Protein AF-A0A930SL10-F1 (afdb_monomer)

Foldseek 3Di:
DVLLVQLQPQDDDDPDDLLRSNVSSLVSSVVCVVVVPVVCVVCVVVVVVSVVVVPDDSVVCCVQRVDPDDDDDQQLVVQVVCVVVQKHWDDWPPVLLVVVLVDPPPPPLNVVLVVPPDPSVSSRVSCVVVVPPDTHTDIDHPDDDDDPVVVVVVVVVDDDADPDQLVPDDQWDDHVPDIDGHDCVPVVVVSVVRNVDDD

Mean predicted aligned error: 7.9 Å

Radius of gyration: 22.59 Å; Cα contacts (8 Å, |Δi|>4): 136; chains: 1; bounding box: 54×40×64 Å

Structure (mmCIF, N/CA/C/O backbone):
data_AF-A0A930SL10-F1
#
_entry.id   AF-A0A930SL10-F1
#
loop_
_atom_site.group_PDB
_atom_site.id
_atom_site.type_symbol
_atom_site.label_atom_id
_atom_site.label_alt_id
_atom_site.label_comp_id
_atom_site.label_asym_id
_atom_site.label_entity_id
_atom_site.label_seq_id
_atom_site.pdbx_PDB_ins_code
_atom_site.Cartn_x
_atom_site.Cartn_y
_atom_site.Cartn_z
_atom_site.occupancy
_atom_site.B_iso_or_equiv
_atom_site.auth_seq_id
_atom_site.auth_comp_id
_atom_site.auth_asym_id
_atom_site.auth_atom_id
_atom_site.pdbx_PDB_model_num
ATOM 1 N N . MET A 1 1 ? -6.808 -0.675 12.725 1.00 81.00 1 MET A N 1
ATOM 2 C CA . MET A 1 1 ? -5.922 0.482 12.986 1.00 81.00 1 MET A CA 1
ATOM 3 C C . MET A 1 1 ? -6.340 1.191 14.267 1.00 81.00 1 MET A C 1
ATOM 5 O O . MET A 1 1 ? -7.439 1.737 14.289 1.00 81.00 1 MET A O 1
ATOM 9 N N . PRO A 1 2 ? -5.503 1.189 15.321 1.00 89.31 2 PRO A N 1
ATOM 10 C CA . PRO A 1 2 ? -5.884 1.731 16.629 1.00 89.31 2 PRO A CA 1
ATOM 11 C C . PRO A 1 2 ? -6.198 3.234 16.618 1.00 89.31 2 PRO A C 1
ATOM 13 O O . PRO A 1 2 ? -7.158 3.644 17.262 1.00 89.31 2 PRO A O 1
ATOM 16 N N . LEU A 1 3 ? -5.478 4.044 15.825 1.00 90.75 3 LEU A N 1
ATOM 17 C CA . LEU A 1 3 ? -5.767 5.480 15.678 1.00 90.75 3 LEU A CA 1
ATOM 18 C C . LEU A 1 3 ? -7.181 5.728 15.135 1.00 90.75 3 LEU A C 1
ATOM 20 O O . LEU A 1 3 ? -7.906 6.562 15.667 1.00 90.75 3 LEU A O 1
ATOM 24 N N . ARG A 1 4 ? -7.602 4.963 14.120 1.00 88.88 4 ARG A N 1
ATOM 25 C CA . ARG A 1 4 ? -8.968 5.029 13.588 1.00 88.88 4 ARG A CA 1
ATOM 26 C C . ARG A 1 4 ? -9.990 4.730 14.679 1.00 88.88 4 ARG A C 1
ATOM 28 O O . ARG A 1 4 ? -10.913 5.510 14.870 1.00 88.88 4 ARG A O 1
ATOM 35 N N . THR A 1 5 ? -9.811 3.620 15.397 1.00 89.81 5 THR A N 1
ATOM 36 C CA . THR A 1 5 ? -10.706 3.236 16.496 1.00 89.81 5 THR A CA 1
ATOM 37 C C . THR A 1 5 ? -10.788 4.344 17.538 1.00 89.81 5 THR A C 1
ATOM 39 O O . THR A 1 5 ? -11.884 4.699 17.948 1.00 89.81 5 THR A O 1
ATOM 42 N N . LEU A 1 6 ? -9.658 4.945 17.912 1.00 90.88 6 LEU A N 1
ATOM 43 C CA . LEU A 1 6 ? -9.621 6.060 18.853 1.00 90.88 6 LEU A CA 1
ATOM 44 C C . LEU A 1 6 ? -10.455 7.258 18.380 1.00 90.88 6 LEU A C 1
ATOM 46 O O . LEU A 1 6 ? -11.249 7.789 19.151 1.00 90.88 6 LEU A O 1
ATOM 50 N N . MET A 1 7 ? -10.297 7.661 17.117 1.00 91.56 7 MET A N 1
ATOM 51 C CA . MET A 1 7 ? -11.077 8.754 16.528 1.00 91.56 7 MET A CA 1
ATOM 52 C C . MET A 1 7 ? -12.570 8.418 16.443 1.00 91.56 7 MET A C 1
ATOM 54 O O . MET A 1 7 ? -13.404 9.294 16.639 1.00 91.56 7 MET A O 1
ATOM 58 N N . TRP A 1 8 ? -12.910 7.150 16.205 1.00 87.75 8 TRP A N 1
ATOM 59 C CA . TRP A 1 8 ? -14.291 6.660 16.163 1.00 87.75 8 TRP A CA 1
ATOM 60 C C . TRP A 1 8 ? -14.965 6.600 17.539 1.00 87.75 8 TRP A C 1
ATOM 62 O O . TRP A 1 8 ? -16.173 6.781 17.634 1.00 87.75 8 TRP A O 1
ATOM 72 N N . GLN A 1 9 ? -14.193 6.336 18.597 1.00 86.31 9 GLN A N 1
ATOM 73 C CA . GLN A 1 9 ? -14.676 6.311 19.983 1.00 86.31 9 GLN A CA 1
ATOM 74 C C . GLN A 1 9 ? -14.792 7.710 20.599 1.00 86.31 9 GLN A C 1
ATOM 76 O O . GLN A 1 9 ? -15.307 7.851 21.709 1.00 86.31 9 GLN A O 1
ATOM 81 N N . ALA A 1 10 ? -14.307 8.748 19.911 1.00 84.31 10 ALA A N 1
ATOM 82 C CA . ALA A 1 10 ? -14.530 10.115 20.346 1.00 84.31 10 ALA A CA 1
ATOM 83 C C . ALA A 1 10 ? -16.037 10.380 20.466 1.00 84.31 10 ALA A C 1
ATOM 85 O O . ALA A 1 10 ? -16.834 9.901 19.658 1.00 84.31 10 ALA A O 1
ATOM 86 N N . LEU A 1 11 ? -16.419 11.143 21.492 1.00 71.56 11 LEU A N 1
ATOM 87 C CA . LEU A 1 11 ? -17.812 11.498 21.751 1.00 71.56 11 LEU A CA 1
ATOM 88 C C . LEU A 1 11 ? -18.414 12.153 20.500 1.00 71.56 11 LEU A C 1
ATOM 90 O O . LEU A 1 11 ? -18.090 13.296 20.185 1.00 71.56 11 LEU A O 1
ATOM 94 N N . SER A 1 12 ? -19.279 11.416 19.806 1.00 71.44 12 SER A N 1
ATOM 95 C CA . SER A 1 12 ? -20.132 11.926 18.736 1.00 71.44 12 SER A CA 1
ATOM 96 C C . SER A 1 12 ? -21.577 11.900 19.214 1.00 71.44 12 SER A C 1
ATOM 98 O O . SER A 1 12 ? -21.996 10.981 19.922 1.00 71.44 12 SER A O 1
ATOM 100 N N . GLN A 1 13 ? -22.329 12.937 18.874 1.00 74.06 13 GLN A N 1
ATOM 101 C CA . GLN A 1 13 ? -23.734 13.056 19.227 1.00 74.06 13 GLN A CA 1
ATOM 102 C C . GLN A 1 13 ? -24.613 12.416 18.153 1.00 74.06 13 GLN A C 1
ATOM 104 O O . GLN A 1 13 ? -24.283 12.369 16.960 1.00 74.06 13 GLN A O 1
ATOM 109 N N . ALA A 1 14 ? -25.778 11.929 18.576 1.00 72.31 14 ALA A N 1
ATOM 110 C CA . ALA A 1 14 ? -26.811 11.514 17.641 1.00 72.31 14 ALA A CA 1
ATOM 111 C C . ALA A 1 14 ? -27.212 12.718 16.768 1.00 72.31 14 ALA A C 1
ATOM 113 O O . ALA A 1 14 ? -27.625 13.751 17.286 1.00 72.31 14 ALA A O 1
ATOM 114 N N . GLY A 1 15 ? -27.073 12.582 15.446 1.00 77.94 15 GLY A N 1
ATOM 115 C CA . GLY A 1 15 ? -27.340 13.657 14.483 1.00 77.94 15 GLY A CA 1
ATOM 116 C C . GLY A 1 15 ? -26.106 14.414 13.980 1.00 77.94 15 GLY A C 1
ATOM 117 O O . GLY A 1 15 ? -26.250 15.195 13.042 1.00 77.94 15 GLY A O 1
ATOM 118 N N . ASP A 1 16 ? -24.906 14.158 14.517 1.00 83.94 16 ASP A N 1
ATOM 119 C CA . ASP A 1 16 ? -23.682 14.779 13.997 1.00 83.94 16 ASP A CA 1
ATOM 120 C C . ASP A 1 16 ? -23.446 14.408 12.531 1.00 83.94 16 ASP A C 1
ATOM 122 O O . ASP A 1 16 ? -23.443 13.223 12.163 1.00 83.94 16 ASP A O 1
ATOM 126 N N . SER A 1 17 ? -23.167 15.430 11.721 1.00 87.38 17 SER A N 1
ATOM 127 C CA . SER A 1 17 ? -22.696 15.271 10.345 1.00 87.38 17 SER A CA 1
ATOM 128 C C . SER A 1 17 ? -21.342 14.557 10.300 1.00 87.38 17 SER A C 1
ATOM 130 O O . SER A 1 17 ? -20.561 14.601 11.254 1.00 87.38 17 SER A O 1
ATOM 132 N N . SER A 1 18 ? -21.014 13.939 9.161 1.00 84.75 18 SER A N 1
ATOM 133 C CA . SER A 1 18 ? -19.718 13.272 8.961 1.00 84.75 18 SER A CA 1
ATOM 134 C C . SER A 1 18 ? -18.538 14.199 9.256 1.00 84.75 18 SER A C 1
ATOM 136 O O . SER A 1 18 ? -17.577 13.789 9.900 1.00 84.75 18 SER A O 1
ATOM 138 N N . LEU A 1 19 ? -18.645 15.472 8.863 1.00 88.50 19 LEU A N 1
ATOM 139 C CA . LEU A 1 19 ? -17.622 16.480 9.122 1.00 88.50 19 LEU A CA 1
ATOM 140 C C . LEU A 1 19 ? -17.426 16.736 10.622 1.00 88.50 19 LEU A C 1
ATOM 142 O O . LEU A 1 19 ? -16.296 16.752 11.098 1.00 88.50 19 LEU A O 1
ATOM 146 N N . GLN A 1 20 ? -18.514 16.889 11.382 1.00 89.50 20 GLN A N 1
ATOM 147 C CA . GLN A 1 20 ? -18.434 17.097 12.833 1.00 89.50 20 GLN A CA 1
ATOM 148 C C . GLN A 1 20 ? -17.798 15.900 13.543 1.00 89.50 20 GLN A C 1
ATOM 150 O O . GLN A 1 20 ? -16.996 16.087 14.460 1.00 89.50 20 GLN A O 1
ATOM 155 N N . ARG A 1 21 ? -18.103 14.677 13.095 1.00 87.94 21 ARG A N 1
ATOM 156 C CA . ARG A 1 21 ? -17.491 13.451 13.627 1.00 87.94 21 ARG A CA 1
ATOM 157 C C . ARG A 1 21 ? -15.991 13.399 13.352 1.00 87.94 21 ARG A C 1
ATOM 159 O O . ARG A 1 21 ? -15.235 13.057 14.259 1.00 87.94 21 ARG A O 1
ATOM 166 N N . ILE A 1 22 ? -15.564 13.783 12.145 1.00 89.88 22 ILE A N 1
ATOM 167 C CA . ILE A 1 22 ? -14.143 13.866 11.780 1.00 89.88 22 ILE A CA 1
ATOM 168 C C . ILE A 1 22 ? -13.411 14.846 12.687 1.00 89.88 22 ILE A C 1
ATOM 170 O O . ILE A 1 22 ? -12.449 14.465 13.353 1.00 89.88 22 ILE A O 1
ATOM 174 N N . GLU A 1 23 ? -13.891 16.086 12.754 1.00 90.50 23 GLU A N 1
ATOM 175 C CA . GLU A 1 23 ? -13.234 17.143 13.526 1.00 90.50 23 GLU A CA 1
ATOM 176 C C . GLU A 1 23 ? -13.201 16.791 15.024 1.00 90.50 23 GLU A C 1
ATOM 178 O O . GLU A 1 23 ? -12.175 16.964 15.683 1.00 90.50 23 GLU A O 1
ATOM 183 N N . SER A 1 24 ? -14.273 16.194 15.556 1.00 91.31 24 SER A N 1
ATOM 184 C CA . SER A 1 24 ? -14.328 15.727 16.950 1.00 91.31 24 SER A CA 1
ATOM 185 C C . SER A 1 24 ? -13.350 14.581 17.220 1.00 91.31 24 SER A C 1
ATOM 187 O O . SER A 1 24 ? -12.638 14.602 18.229 1.00 91.31 24 SER A O 1
ATOM 189 N N . GLY A 1 25 ? -13.269 13.607 16.309 1.00 92.81 25 GLY A N 1
ATOM 190 C CA . GLY A 1 25 ? -12.329 12.490 16.381 1.00 92.81 25 GLY A CA 1
ATOM 191 C C . GLY A 1 25 ? -10.874 12.948 16.335 1.00 92.81 25 GLY A C 1
ATOM 192 O O . GLY A 1 25 ? -10.076 12.570 17.197 1.00 92.81 25 GLY A O 1
ATOM 193 N N . MET A 1 26 ? -10.538 13.825 15.388 1.00 93.62 26 MET A N 1
ATOM 194 C CA . MET A 1 26 ? -9.198 14.400 15.256 1.00 93.62 26 MET A CA 1
ATOM 195 C C . MET A 1 26 ? -8.827 15.261 16.466 1.00 93.62 26 MET A C 1
ATOM 197 O O . MET A 1 26 ? -7.730 15.119 17.009 1.00 93.62 26 MET A O 1
ATOM 201 N N . ALA A 1 27 ? -9.732 16.123 16.940 1.00 93.50 27 ALA A N 1
ATOM 202 C CA . ALA A 1 27 ? -9.499 16.947 18.126 1.00 93.50 27 ALA A CA 1
ATOM 203 C C . ALA A 1 27 ? -9.305 16.093 19.388 1.00 93.50 27 ALA A C 1
ATOM 205 O O . ALA A 1 27 ? -8.477 16.409 20.246 1.00 93.50 27 ALA A O 1
ATOM 206 N N . PHE A 1 28 ? -10.044 14.991 19.517 1.00 94.38 28 PHE A N 1
ATOM 207 C CA . PHE A 1 28 ? -9.861 14.039 20.607 1.00 94.38 28 PHE A CA 1
ATOM 208 C C . PHE A 1 28 ? -8.495 13.343 20.541 1.00 94.38 28 PHE A C 1
ATOM 210 O O . PHE A 1 28 ? -7.771 13.341 21.539 1.00 94.38 28 PHE A O 1
ATOM 217 N N . ALA A 1 29 ? -8.099 12.844 19.367 1.00 95.00 29 ALA A N 1
ATOM 218 C CA . ALA A 1 29 ? -6.786 12.235 19.162 1.00 95.00 29 ALA A CA 1
ATOM 219 C C . ALA A 1 29 ? -5.641 13.222 19.457 1.00 95.00 29 ALA A C 1
ATOM 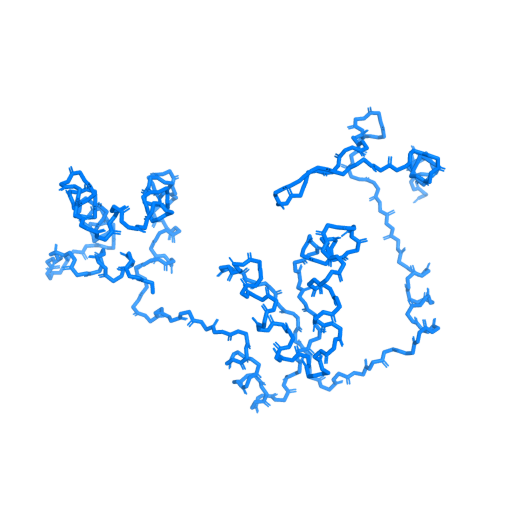221 O O . ALA A 1 29 ? -4.717 12.875 20.191 1.00 95.00 29 ALA A O 1
ATOM 222 N N . LYS A 1 30 ? -5.739 14.474 18.987 1.00 95.12 30 LYS A N 1
ATOM 223 C CA . LYS A 1 30 ? -4.751 15.534 19.265 1.00 95.12 30 LYS A CA 1
ATOM 224 C C . LYS A 1 30 ? -4.623 15.854 20.752 1.00 95.12 30 LYS A C 1
ATOM 226 O O . LYS A 1 30 ? -3.518 16.056 21.238 1.00 95.12 30 LYS A O 1
ATOM 231 N N . ARG A 1 31 ? -5.728 15.869 21.506 1.00 95.12 31 ARG A N 1
ATOM 232 C CA . ARG A 1 31 ? -5.668 16.066 22.966 1.00 95.12 31 ARG A CA 1
ATOM 233 C C . ARG A 1 31 ? -4.905 14.939 23.662 1.00 95.12 31 ARG A C 1
ATOM 235 O O . ARG A 1 31 ? -4.102 15.209 24.548 1.00 95.12 31 ARG A O 1
ATOM 242 N N . LEU A 1 32 ? -5.138 13.688 23.268 1.00 94.81 32 LEU A N 1
ATOM 243 C CA . LEU A 1 32 ? -4.431 12.533 23.834 1.00 94.81 32 LEU A CA 1
ATOM 244 C C . LEU A 1 32 ? -2.948 12.496 23.455 1.00 94.81 32 LEU A C 1
ATOM 246 O O . LEU A 1 32 ? -2.124 12.048 24.259 1.00 94.81 32 LEU A O 1
ATOM 250 N N . GLU A 1 33 ? -2.617 12.958 22.253 1.00 95.88 33 GLU A N 1
ATOM 251 C CA . GLU A 1 33 ? -1.241 13.143 21.801 1.00 95.88 33 GLU A CA 1
ATOM 252 C C . GLU A 1 33 ? -0.532 14.219 22.639 1.00 95.88 33 GLU A C 1
ATOM 254 O O . GLU A 1 33 ? 0.513 13.931 23.223 1.00 95.88 33 GLU A O 1
ATOM 259 N N . ALA A 1 34 ? -1.159 15.388 22.821 1.00 96.38 34 ALA A N 1
ATOM 260 C CA . ALA A 1 34 ? -0.617 16.500 23.605 1.00 96.38 34 ALA A CA 1
ATOM 261 C C . ALA A 1 34 ? -0.404 16.154 25.091 1.00 96.38 34 ALA A C 1
ATOM 263 O O . ALA A 1 34 ? 0.519 16.659 25.725 1.00 96.38 34 ALA A O 1
ATOM 264 N N . MET A 1 35 ? -1.224 15.258 25.649 1.00 96.69 35 MET A N 1
ATOM 265 C CA . MET A 1 35 ? -1.044 14.720 27.006 1.00 96.69 35 MET A CA 1
ATOM 266 C C . MET A 1 35 ? 0.061 13.657 27.105 1.00 96.69 35 MET A C 1
ATOM 268 O O . MET A 1 35 ? 0.235 13.060 28.165 1.00 96.69 35 MET A O 1
ATOM 272 N N . GLN A 1 36 ? 0.777 13.374 26.013 1.00 94.25 36 GLN A N 1
ATOM 273 C CA . GLN A 1 36 ? 1.794 12.326 25.934 1.00 94.25 36 GLN A CA 1
ATOM 274 C C . GLN A 1 36 ? 1.278 10.964 26.414 1.00 94.25 36 GLN A C 1
ATOM 276 O O . GLN A 1 36 ? 1.985 10.210 27.086 1.00 94.25 36 GLN A O 1
ATOM 281 N N . SER A 1 37 ? 0.028 10.630 26.072 1.00 95.38 37 SER A N 1
ATOM 282 C CA . SER A 1 37 ? -0.504 9.310 26.407 1.00 95.38 37 SER A CA 1
ATOM 283 C C . SER A 1 37 ? 0.378 8.212 25.802 1.00 95.38 37 SER A C 1
ATOM 285 O O . SER A 1 37 ? 0.907 8.340 24.692 1.00 95.38 37 SER A O 1
ATOM 287 N N . ARG A 1 38 ? 0.544 7.115 26.551 1.00 96.31 38 ARG A N 1
ATOM 288 C CA . ARG A 1 38 ? 1.515 6.051 26.254 1.00 96.31 38 ARG A CA 1
ATOM 289 C C . ARG A 1 38 ? 1.428 5.526 24.817 1.00 96.31 38 ARG A C 1
ATOM 291 O O . ARG A 1 38 ? 2.460 5.307 24.196 1.00 96.31 38 ARG A O 1
ATOM 298 N N . TYR A 1 39 ? 0.216 5.415 24.267 1.00 95.06 39 TYR A N 1
ATOM 299 C CA . TYR A 1 39 ? -0.012 5.013 22.878 1.00 95.06 39 TYR A CA 1
ATOM 300 C C . TYR A 1 39 ? 0.773 5.872 21.872 1.00 95.06 39 TYR A C 1
ATOM 302 O O . TYR A 1 39 ? 1.462 5.323 21.019 1.00 95.06 39 TYR A O 1
ATOM 310 N N . PHE A 1 40 ? 0.741 7.201 21.992 1.00 95.94 40 PHE A N 1
ATOM 311 C CA . PHE A 1 40 ? 1.468 8.092 21.081 1.00 95.94 40 PHE A CA 1
ATOM 312 C C . PHE A 1 40 ? 2.967 8.171 21.406 1.00 95.94 40 PHE A C 1
ATOM 314 O O . PHE A 1 40 ? 3.774 8.452 20.522 1.00 95.94 40 PHE A O 1
ATOM 321 N N . VAL A 1 41 ? 3.364 7.936 22.661 1.00 95.38 41 VAL A N 1
ATOM 322 C CA . VAL A 1 41 ? 4.785 7.869 23.049 1.00 95.38 41 VAL A CA 1
ATOM 323 C C . VAL A 1 41 ? 5.461 6.642 22.436 1.00 95.38 41 VAL A C 1
ATOM 325 O O . VAL A 1 41 ? 6.536 6.772 21.862 1.00 95.38 41 VAL A O 1
ATOM 328 N N . GLU A 1 42 ? 4.819 5.476 22.508 1.00 96.19 42 GLU A N 1
ATOM 329 C CA . GLU A 1 42 ? 5.370 4.211 22.002 1.00 96.19 42 GLU A CA 1
ATOM 330 C C . GLU A 1 42 ? 5.188 4.030 20.485 1.00 96.19 42 GLU A C 1
ATOM 332 O O . GLU A 1 42 ? 5.850 3.185 19.890 1.00 96.19 42 GLU A O 1
ATOM 337 N N . ASN A 1 43 ? 4.329 4.829 19.838 1.00 94.50 43 ASN A N 1
ATOM 338 C CA . ASN A 1 43 ? 4.046 4.738 18.402 1.00 94.50 43 ASN A CA 1
ATOM 339 C C . ASN A 1 43 ? 4.268 6.098 17.704 1.00 94.50 43 ASN A C 1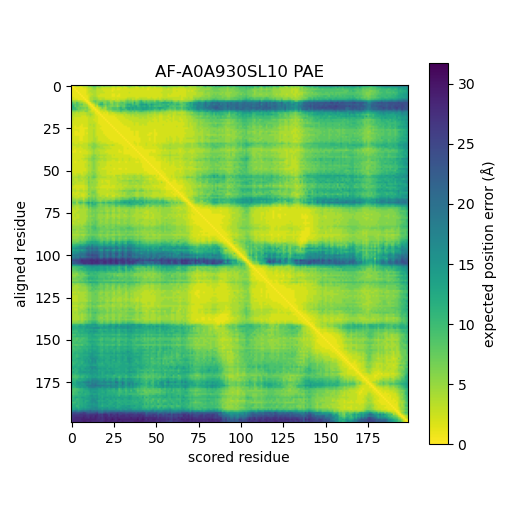
ATOM 341 O O . ASN A 1 43 ? 3.302 6.775 17.345 1.00 94.50 43 ASN A O 1
ATOM 345 N N . PRO A 1 44 ? 5.526 6.532 17.488 1.00 92.81 44 PRO A N 1
ATOM 346 C CA . PRO A 1 44 ? 5.825 7.846 16.910 1.00 92.81 44 PRO A CA 1
ATOM 347 C C . PRO A 1 44 ? 5.310 8.014 15.472 1.00 92.81 44 PRO A C 1
AT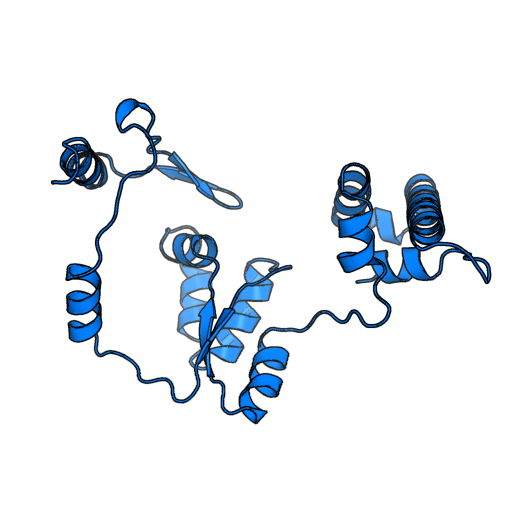OM 349 O O . PRO A 1 44 ? 4.944 9.118 15.077 1.00 92.81 44 PRO A O 1
ATOM 352 N N . THR A 1 45 ? 5.205 6.928 14.703 1.00 91.12 45 THR A N 1
ATOM 353 C CA . THR A 1 45 ? 4.603 6.934 13.358 1.00 91.12 45 THR A CA 1
ATOM 354 C C . THR A 1 45 ? 3.141 7.372 13.385 1.00 91.12 45 THR A C 1
ATOM 356 O O . THR A 1 45 ? 2.706 8.115 12.517 1.00 91.12 45 THR A O 1
ATOM 359 N N . VAL A 1 46 ? 2.396 7.007 14.431 1.00 92.94 46 VAL A N 1
ATOM 360 C CA . VAL A 1 46 ? 0.995 7.412 14.605 1.00 92.94 46 VAL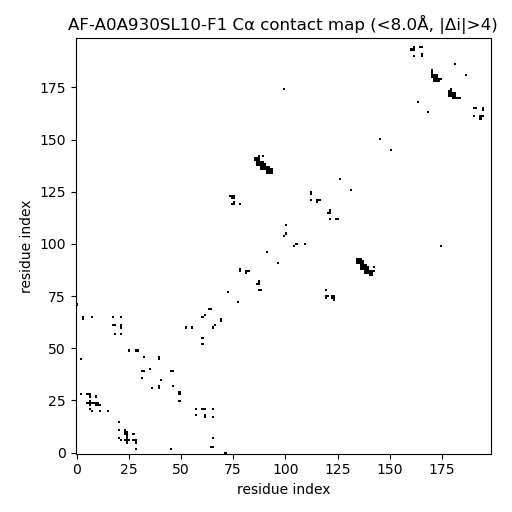 A CA 1
ATOM 361 C C . VAL A 1 46 ? 0.875 8.918 14.851 1.00 92.94 46 VAL A C 1
ATOM 363 O O . VAL A 1 46 ? -0.097 9.530 14.413 1.00 92.94 46 VAL A O 1
ATOM 366 N N . LYS A 1 47 ? 1.857 9.535 15.524 1.00 93.38 47 LYS A N 1
ATOM 367 C CA . LYS A 1 47 ? 1.908 10.999 15.676 1.00 93.38 47 LYS A CA 1
ATOM 368 C C . LYS A 1 47 ? 2.104 11.683 14.328 1.00 93.38 47 LYS A C 1
ATOM 370 O O . LYS A 1 47 ? 1.401 12.645 14.034 1.00 93.38 47 LYS A O 1
ATOM 375 N N . ALA A 1 48 ? 3.033 11.172 13.520 1.00 92.31 48 ALA A N 1
ATOM 376 C CA . ALA A 1 48 ? 3.285 11.687 12.179 1.00 92.31 48 ALA A CA 1
ATOM 377 C C . ALA A 1 48 ? 2.046 11.541 11.280 1.00 92.31 48 ALA A C 1
ATOM 379 O O . ALA A 1 48 ? 1.649 12.511 10.641 1.00 92.31 48 ALA A O 1
ATOM 380 N N . ASP A 1 49 ? 1.383 10.381 11.312 1.00 90.44 49 ASP A N 1
ATOM 381 C CA . ASP A 1 49 ? 0.125 10.149 10.595 1.00 90.44 49 ASP A CA 1
ATOM 382 C C . ASP A 1 49 ? -0.962 11.150 11.029 1.00 90.44 49 ASP A C 1
ATOM 384 O O . ASP A 1 49 ? -1.595 11.781 10.187 1.00 90.44 49 ASP A O 1
ATOM 388 N N . LEU A 1 50 ? -1.163 11.342 12.340 1.00 93.31 50 LEU A N 1
ATOM 389 C CA . LEU A 1 50 ? -2.155 12.288 12.866 1.00 93.31 50 LEU A CA 1
ATOM 390 C C . LEU A 1 50 ? -1.845 13.742 12.478 1.00 93.31 50 LEU A C 1
ATOM 392 O O . LEU A 1 50 ? -2.767 14.534 12.276 1.00 93.31 50 LEU A O 1
ATOM 396 N N . ALA A 1 51 ? -0.564 14.106 12.394 1.00 93.12 51 ALA A N 1
ATOM 397 C CA . ALA A 1 51 ? -0.145 15.420 11.923 1.00 93.12 51 ALA A CA 1
ATOM 398 C C . ALA A 1 51 ? -0.446 15.597 10.427 1.00 93.12 51 ALA A C 1
ATOM 400 O O . ALA A 1 51 ? -1.020 16.616 10.053 1.00 93.12 51 ALA A O 1
ATOM 401 N N . ALA A 1 52 ? -0.142 14.590 9.601 1.00 91.19 52 ALA A N 1
ATOM 402 C CA . ALA A 1 52 ? -0.403 14.612 8.161 1.00 91.19 52 ALA A CA 1
ATOM 403 C C . ALA A 1 52 ? -1.905 14.697 7.828 1.00 91.19 52 ALA A C 1
ATOM 405 O O . ALA A 1 52 ? -2.295 15.422 6.917 1.00 91.19 52 ALA A O 1
ATOM 406 N N . MET A 1 53 ? -2.765 14.052 8.627 1.00 91.75 53 MET A N 1
ATOM 407 C CA . MET A 1 53 ? -4.228 14.110 8.461 1.00 91.75 53 MET A CA 1
ATOM 408 C C . MET A 1 53 ? -4.810 15.530 8.498 1.00 91.75 53 MET A C 1
ATOM 410 O O . MET A 1 53 ? -5.945 15.735 8.082 1.00 91.75 53 MET A O 1
ATOM 414 N N . VAL A 1 54 ? -4.093 16.518 9.041 1.00 88.19 54 VAL A N 1
ATOM 415 C CA . VAL A 1 54 ? -4.574 17.909 9.098 1.00 88.19 54 VAL A CA 1
ATOM 416 C C . VAL A 1 54 ? -4.728 18.512 7.703 1.00 88.19 54 VAL A C 1
ATOM 418 O O . VAL A 1 54 ? -5.673 19.276 7.473 1.00 88.19 54 VAL A O 1
ATOM 421 N N . ASP A 1 55 ? -3.828 18.134 6.799 1.00 90.62 55 ASP A N 1
ATOM 422 C CA . ASP A 1 55 ? -3.754 18.650 5.434 1.00 90.62 55 ASP A CA 1
ATOM 423 C C . ASP A 1 55 ? -4.597 17.818 4.452 1.00 90.62 55 ASP A C 1
ATOM 425 O O . ASP A 1 55 ? -4.897 18.266 3.344 1.00 90.62 55 ASP A O 1
ATOM 429 N N . ASP A 1 56 ? -5.047 16.633 4.872 1.00 89.94 56 ASP A N 1
ATOM 430 C CA . ASP A 1 56 ? -5.914 15.776 4.074 1.00 89.94 56 ASP A CA 1
ATOM 431 C C . ASP A 1 56 ? -7.302 16.399 3.849 1.00 89.94 56 ASP A C 1
ATOM 433 O O . ASP A 1 56 ? -7.907 17.066 4.703 1.00 89.94 56 ASP A O 1
ATOM 437 N N . SER A 1 57 ? -7.875 16.118 2.674 1.00 91.38 57 SER A N 1
ATOM 438 C CA . SER A 1 57 ? -9.251 16.523 2.395 1.00 91.38 57 SER A CA 1
ATOM 439 C C . SER A 1 57 ? -10.227 15.797 3.328 1.00 91.38 57 SER A C 1
ATOM 441 O O . SER A 1 57 ? -10.127 14.593 3.568 1.00 91.38 57 SER A O 1
ATOM 443 N N . ARG A 1 58 ? -11.247 16.510 3.815 1.00 90.25 58 ARG A N 1
ATOM 444 C CA . ARG A 1 58 ? -12.276 15.920 4.695 1.00 90.25 58 ARG A CA 1
ATOM 445 C C . ARG A 1 58 ? -13.040 14.787 4.012 1.00 90.25 58 ARG A C 1
ATOM 447 O O . ARG A 1 58 ? -13.431 13.828 4.672 1.00 90.25 58 ARG A O 1
ATOM 454 N N . ASN A 1 59 ? -13.207 14.866 2.692 1.00 88.75 59 ASN A N 1
ATOM 455 C CA . ASN A 1 59 ? -13.792 13.784 1.905 1.00 88.75 59 ASN A CA 1
ATOM 456 C C . ASN A 1 59 ? -12.917 12.527 1.985 1.00 88.75 59 ASN A C 1
ATOM 458 O O . ASN A 1 59 ? -13.422 11.462 2.326 1.00 88.75 59 ASN A O 1
ATOM 462 N N . TYR A 1 60 ? -11.605 12.657 1.766 1.00 87.69 60 TYR A N 1
ATOM 463 C CA . TYR A 1 60 ? -10.665 11.542 1.897 1.00 87.69 60 TYR A CA 1
ATOM 464 C C . TYR A 1 60 ? -10.697 10.930 3.303 1.00 87.69 60 TYR A C 1
ATOM 466 O O . TYR A 1 60 ? -10.907 9.726 3.441 1.00 87.69 60 TYR A O 1
ATOM 474 N N . LEU A 1 61 ? -10.615 11.757 4.351 1.00 88.94 61 LEU A N 1
ATOM 475 C CA . LEU A 1 61 ? -10.683 11.275 5.734 1.00 88.94 61 LEU A CA 1
ATOM 476 C C . LEU A 1 61 ? -12.004 10.563 6.043 1.00 88.94 61 LEU A C 1
ATOM 478 O O . LEU A 1 61 ? -12.013 9.574 6.779 1.00 88.94 61 LEU A O 1
ATOM 482 N N . THR A 1 62 ? -13.114 11.028 5.461 1.00 86.50 62 THR A N 1
ATOM 483 C CA . THR A 1 62 ? -14.418 10.365 5.600 1.00 86.50 62 THR A CA 1
ATOM 484 C C . THR A 1 62 ? -14.356 8.944 5.051 1.00 86.50 62 THR A C 1
ATOM 486 O O . THR A 1 62 ? -14.751 8.001 5.738 1.00 86.50 62 THR A O 1
ATOM 489 N N . HIS A 1 63 ? -13.853 8.793 3.824 1.00 82.81 63 HIS A N 1
ATOM 490 C CA . HIS A 1 63 ? -13.805 7.507 3.132 1.00 82.81 63 HIS A CA 1
ATOM 491 C C . HIS A 1 63 ? -12.809 6.533 3.767 1.00 82.81 63 HIS A C 1
ATOM 493 O O . HIS A 1 63 ? -13.132 5.351 3.886 1.00 82.81 63 HIS A O 1
ATOM 499 N N . GLU A 1 64 ? -11.658 7.025 4.223 1.00 82.75 64 GLU A N 1
ATOM 500 C CA . GLU A 1 64 ? -10.578 6.177 4.734 1.00 82.75 64 GLU A CA 1
ATOM 501 C C . GLU A 1 64 ? -10.735 5.852 6.228 1.00 82.75 64 GLU A C 1
ATOM 503 O O . GLU A 1 64 ? -10.632 4.700 6.645 1.00 82.75 64 GLU A O 1
ATOM 508 N N . TYR A 1 65 ? -11.040 6.850 7.061 1.00 84.50 65 TYR A N 1
ATOM 509 C CA . TYR A 1 65 ? -11.021 6.689 8.519 1.00 84.50 65 TYR A CA 1
ATOM 510 C C . TYR A 1 65 ? -12.414 6.621 9.146 1.00 84.50 65 TYR A C 1
ATOM 512 O O . TYR A 1 65 ? -12.570 6.017 10.209 1.00 84.50 65 TYR A O 1
ATOM 520 N N . PHE A 1 66 ? -13.446 7.180 8.509 1.00 85.50 66 PHE A N 1
ATOM 521 C CA . PHE A 1 66 ? -14.778 7.288 9.118 1.00 85.50 66 PHE A CA 1
ATOM 522 C C . PHE A 1 66 ? -15.870 6.435 8.460 1.00 85.50 66 PHE A C 1
ATOM 524 O O . PHE A 1 66 ? -17.016 6.478 8.905 1.00 85.50 66 PHE A O 1
ATOM 531 N N . ASN A 1 67 ? -15.529 5.581 7.491 1.00 82.06 67 ASN A N 1
ATOM 532 C CA . ASN A 1 67 ? -16.452 4.564 6.980 1.00 82.06 67 ASN A CA 1
ATOM 533 C C . ASN A 1 67 ? -16.828 3.561 8.089 1.00 82.06 67 ASN A C 1
ATOM 535 O O . ASN A 1 67 ? -15.984 3.228 8.915 1.00 82.06 67 ASN A O 1
ATOM 539 N N . HIS A 1 68 ? -18.073 3.078 8.127 1.00 77.19 68 HIS A N 1
ATOM 540 C CA . HIS A 1 68 ? -18.566 2.142 9.146 1.00 77.19 68 HIS A CA 1
ATOM 541 C C . HIS A 1 68 ? -17.860 0.780 9.072 1.00 77.19 68 HIS A C 1
ATOM 543 O O . HIS A 1 68 ? -17.365 0.269 10.079 1.00 77.19 68 HIS A O 1
ATOM 549 N N . ASN A 1 69 ? -17.759 0.217 7.869 1.00 76.44 69 ASN A N 1
ATOM 550 C CA . ASN A 1 69 ? -17.171 -1.096 7.628 1.00 76.44 69 ASN A CA 1
ATOM 551 C C . ASN A 1 69 ? -15.781 -0.921 7.025 1.00 76.44 69 ASN A C 1
ATOM 553 O O . ASN A 1 69 ? -15.610 -0.965 5.811 1.00 76.44 69 ASN A O 1
ATOM 557 N N . TRP A 1 70 ? -14.790 -0.705 7.885 1.00 73.75 70 TRP A N 1
ATOM 558 C CA . TRP A 1 70 ? -13.391 -0.654 7.476 1.00 73.75 70 TRP A CA 1
ATOM 559 C C . TRP A 1 70 ? -12.607 -1.731 8.222 1.00 73.75 70 TRP A C 1
ATOM 561 O O . TRP A 1 70 ? -12.528 -1.712 9.455 1.00 73.75 70 TRP A O 1
ATOM 571 N N . GLN A 1 71 ? -12.038 -2.666 7.467 1.00 80.62 71 GLN A N 1
ATOM 572 C CA . GLN A 1 71 ? -11.162 -3.716 7.967 1.00 80.62 71 GLN A CA 1
ATOM 573 C C . GLN A 1 71 ? -9.952 -3.810 7.032 1.00 80.62 71 GLN A C 1
ATOM 575 O O . GLN A 1 71 ? -10.138 -4.007 5.833 1.00 80.62 71 GLN A O 1
ATOM 580 N N . PRO A 1 72 ? -8.722 -3.645 7.546 1.00 84.06 72 PRO A N 1
ATOM 581 C CA . PRO A 1 72 ? -7.535 -3.915 6.758 1.00 84.06 72 PRO A CA 1
ATOM 582 C C . PRO A 1 72 ? -7.413 -5.430 6.587 1.00 84.06 72 PRO A C 1
ATOM 584 O O . PRO A 1 72 ? -7.555 -6.169 7.562 1.00 84.06 72 PRO A O 1
ATOM 587 N N . PHE A 1 73 ? -7.147 -5.866 5.362 1.00 90.25 73 PHE A N 1
ATOM 588 C CA . PHE A 1 73 ? -6.906 -7.266 5.040 1.00 90.25 73 PHE A CA 1
ATOM 589 C C . PHE A 1 73 ? -5.425 -7.480 4.755 1.00 90.25 73 PHE A C 1
ATOM 591 O O . PHE A 1 73 ? -4.778 -6.656 4.099 1.00 90.25 73 PHE A O 1
ATOM 598 N N . TYR A 1 74 ? -4.894 -8.610 5.201 1.00 92.88 74 TYR A N 1
ATOM 599 C CA . TYR A 1 74 ? -3.664 -9.141 4.641 1.00 92.88 74 TYR A CA 1
ATOM 600 C C . TYR A 1 74 ? -3.911 -9.595 3.206 1.00 92.88 74 TYR A C 1
ATOM 602 O O . TYR A 1 74 ? -5.007 -10.022 2.841 1.00 92.88 74 TYR A O 1
ATOM 610 N N . GLN A 1 75 ? -2.866 -9.553 2.382 1.00 94.12 75 GLN A N 1
ATOM 611 C CA . GLN A 1 75 ? -2.983 -9.997 0.996 1.00 94.12 75 GLN A CA 1
ATOM 612 C C . GLN A 1 75 ? -3.470 -11.444 0.895 1.00 94.12 75 GLN A C 1
ATOM 614 O O . GLN A 1 75 ? -4.302 -11.733 0.041 1.00 94.12 75 GLN A O 1
ATOM 619 N N . SER A 1 76 ? -3.022 -12.327 1.787 1.00 95.44 76 SER A N 1
ATOM 620 C CA . SER A 1 76 ? -3.482 -13.713 1.813 1.00 95.44 76 SER A CA 1
ATOM 621 C C . SER A 1 76 ? -4.994 -13.837 1.986 1.00 95.44 76 SER A C 1
ATOM 623 O O . SER A 1 76 ? -5.606 -14.659 1.312 1.00 95.44 76 SER A O 1
ATOM 625 N N . GLU A 1 77 ? -5.602 -12.993 2.823 1.00 95.88 77 GLU A N 1
ATOM 626 C CA . GLU A 1 77 ? -7.051 -12.991 3.055 1.00 95.88 77 GLU A CA 1
ATOM 627 C C . GLU A 1 77 ? -7.806 -12.506 1.811 1.00 95.88 77 GLU A C 1
ATOM 629 O O . GLU A 1 77 ? -8.829 -13.076 1.440 1.00 95.88 77 GLU A O 1
ATOM 634 N N . VAL A 1 78 ? -7.278 -11.488 1.121 1.00 95.56 78 VAL A N 1
ATOM 635 C CA . VAL A 1 78 ? -7.857 -11.007 -0.145 1.00 95.56 78 VAL A CA 1
ATOM 636 C C . VAL A 1 78 ? -7.759 -12.082 -1.229 1.00 95.56 78 VAL A C 1
ATOM 638 O O . VAL A 1 78 ? -8.722 -12.309 -1.958 1.00 95.56 78 VAL A O 1
ATOM 641 N N . VAL A 1 79 ? -6.617 -12.769 -1.333 1.00 96.00 79 VAL A N 1
ATOM 642 C CA . VAL A 1 79 ? -6.430 -13.870 -2.290 1.00 96.00 79 VAL A CA 1
ATOM 643 C C . VAL A 1 79 ? -7.412 -15.004 -2.016 1.00 96.00 79 VAL A C 1
ATOM 645 O O . VAL A 1 79 ? -8.018 -15.507 -2.959 1.00 96.00 79 VAL A O 1
ATOM 648 N N . GLU A 1 80 ? -7.584 -15.390 -0.752 1.00 95.69 80 GLU A N 1
ATOM 649 C CA . GLU A 1 80 ? -8.519 -16.442 -0.349 1.00 95.69 80 GLU A CA 1
ATOM 650 C C . GLU A 1 80 ? -9.963 -16.084 -0.721 1.00 95.69 80 GLU A C 1
ATOM 652 O O . GLU A 1 80 ? -10.630 -16.863 -1.401 1.00 95.69 80 GLU A O 1
ATOM 657 N N . GLN A 1 81 ? -10.415 -14.873 -0.388 1.00 96.00 81 GLN A N 1
ATOM 658 C CA . GLN A 1 81 ? -11.768 -14.418 -0.724 1.00 96.00 81 GLN A CA 1
ATOM 659 C C . GLN A 1 81 ? -11.998 -14.332 -2.240 1.00 96.00 81 GLN A C 1
ATOM 661 O O . GLN A 1 81 ? -13.040 -14.746 -2.748 1.00 96.00 81 GLN A O 1
ATOM 666 N N . LEU A 1 82 ? -11.028 -13.821 -3.003 1.00 96.56 82 LEU A N 1
ATOM 667 C CA . LEU A 1 82 ? -11.159 -13.712 -4.460 1.00 96.56 82 LEU A CA 1
ATOM 668 C C . LEU A 1 82 ? -11.054 -15.073 -5.168 1.00 96.56 82 LEU A C 1
ATOM 670 O O . LEU A 1 82 ? -11.618 -15.245 -6.258 1.00 96.56 82 LEU A O 1
ATOM 674 N N . ALA A 1 83 ? -10.406 -16.064 -4.551 1.00 95.12 83 ALA A N 1
ATOM 675 C CA . ALA A 1 83 ? -10.355 -17.423 -5.078 1.00 95.12 83 ALA A CA 1
ATOM 676 C C . ALA A 1 83 ? -11.754 -18.057 -5.175 1.00 95.12 83 ALA A C 1
ATOM 678 O O . ALA A 1 83 ? -12.007 -18.803 -6.126 1.00 95.12 83 ALA A O 1
ATOM 679 N N . GLU A 1 84 ? -12.694 -17.694 -4.294 1.00 96.38 84 GLU A N 1
ATOM 680 C CA . GLU A 1 84 ? -14.099 -18.127 -4.377 1.00 96.38 84 GLU A CA 1
ATOM 681 C C . GLU A 1 84 ? -14.756 -17.705 -5.705 1.00 96.38 84 GLU A C 1
ATOM 683 O O . GLU A 1 84 ? -15.539 -18.448 -6.302 1.00 96.38 84 GLU A O 1
ATOM 688 N N . ALA A 1 85 ? -14.360 -16.548 -6.246 1.00 96.69 85 ALA A N 1
ATOM 689 C CA . ALA A 1 85 ? -14.801 -16.050 -7.550 1.00 96.69 85 ALA A CA 1
ATOM 690 C C . ALA A 1 85 ? -13.992 -16.615 -8.742 1.00 96.69 85 ALA A C 1
ATOM 692 O O . ALA A 1 85 ? -14.225 -16.229 -9.901 1.00 96.69 85 ALA A O 1
ATOM 693 N N . LYS A 1 86 ? -13.073 -17.559 -8.484 1.00 95.62 86 LYS A N 1
ATOM 694 C CA . LYS A 1 86 ? -12.084 -18.123 -9.423 1.00 95.62 86 LYS A CA 1
ATOM 695 C C . LYS A 1 86 ? -11.112 -17.076 -9.975 1.00 95.62 86 LYS A C 1
ATOM 697 O O . LYS A 1 86 ? -10.717 -17.154 -11.142 1.00 95.62 86 LYS A O 1
ATOM 702 N N . LEU A 1 87 ? -10.777 -16.077 -9.164 1.00 96.75 87 LEU A N 1
ATOM 703 C CA . LEU A 1 87 ? -9.747 -15.095 -9.473 1.00 96.75 87 LEU A CA 1
ATOM 704 C C . LEU A 1 87 ? -8.426 -15.537 -8.846 1.00 96.75 87 LEU A C 1
ATOM 706 O O . LEU A 1 87 ? -8.376 -15.947 -7.691 1.00 96.75 87 LEU A O 1
ATOM 710 N N . SER A 1 88 ? -7.352 -15.455 -9.621 1.00 94.12 88 SER A N 1
ATOM 711 C CA . SER A 1 88 ? -6.001 -15.780 -9.178 1.00 94.12 88 SER A CA 1
ATOM 712 C C . SER A 1 88 ? -5.144 -14.528 -9.196 1.00 94.12 88 SER A C 1
ATOM 714 O O . SER A 1 88 ? -5.198 -13.746 -10.148 1.00 94.12 88 SER A O 1
ATOM 716 N N . TYR A 1 89 ? -4.349 -14.356 -8.144 1.00 93.69 89 TYR A N 1
ATOM 717 C CA . TYR A 1 89 ? -3.353 -13.298 -8.078 1.00 93.69 89 TYR A CA 1
ATOM 718 C C . TYR A 1 89 ? -2.311 -13.468 -9.189 1.00 93.69 89 TYR A C 1
ATOM 720 O O . TYR A 1 89 ? -1.816 -14.575 -9.419 1.00 93.69 89 TYR A O 1
ATOM 728 N N . VAL A 1 90 ? -1.973 -12.368 -9.861 1.00 91.12 90 VAL A N 1
ATOM 729 C CA . VAL A 1 90 ? -0.953 -12.333 -10.917 1.00 91.12 90 VAL A CA 1
ATOM 730 C C . VAL A 1 90 ? 0.279 -11.578 -10.443 1.00 91.12 90 VAL A C 1
ATOM 732 O O . VAL A 1 90 ? 1.395 -12.098 -10.509 1.00 91.12 90 VAL A O 1
ATOM 735 N N . VAL A 1 91 ? 0.087 -10.330 -10.015 1.00 87.50 91 VAL A N 1
ATOM 736 C CA . VAL A 1 91 ? 1.178 -9.387 -9.760 1.00 87.50 91 VAL A CA 1
ATOM 737 C C . VAL A 1 91 ? 0.681 -8.167 -8.985 1.00 87.50 91 VAL A C 1
ATOM 739 O O . VAL A 1 91 ? -0.474 -7.770 -9.128 1.00 87.50 91 VAL A O 1
ATOM 742 N N . SER A 1 92 ? 1.564 -7.556 -8.195 1.00 87.62 92 SER A N 1
ATOM 743 C CA . SER A 1 92 ? 1.359 -6.220 -7.638 1.00 87.62 92 SER A CA 1
ATOM 744 C C . SER A 1 92 ? 1.397 -5.185 -8.765 1.00 87.62 92 SER A C 1
ATOM 746 O O . SER A 1 92 ? 2.291 -5.204 -9.609 1.00 87.62 92 SER A O 1
ATOM 748 N N . GLY A 1 93 ? 0.422 -4.286 -8.783 1.00 86.44 93 GLY A N 1
ATOM 749 C CA . GLY A 1 93 ? 0.375 -3.123 -9.665 1.00 86.44 93 GLY A CA 1
ATOM 750 C C . GLY A 1 93 ? 1.295 -1.983 -9.220 1.00 86.44 93 GLY A C 1
ATOM 751 O O . GLY A 1 93 ? 1.438 -1.007 -9.954 1.00 86.44 93 GLY A O 1
ATOM 752 N N . ASP A 1 94 ? 1.922 -2.085 -8.047 1.00 79.81 94 ASP A N 1
ATOM 753 C CA . ASP A 1 94 ? 2.921 -1.123 -7.588 1.00 79.81 94 ASP A CA 1
ATOM 754 C C . ASP A 1 94 ? 4.271 -1.416 -8.265 1.00 79.81 94 ASP A C 1
ATOM 756 O O . ASP A 1 94 ? 5.026 -2.301 -7.864 1.00 79.81 94 ASP A O 1
ATOM 760 N N . ILE A 1 95 ? 4.567 -0.681 -9.341 1.00 71.06 95 ILE A N 1
ATOM 761 C CA . ILE A 1 95 ? 5.781 -0.875 -10.154 1.00 71.06 95 ILE A CA 1
ATOM 762 C C . ILE A 1 95 ? 7.049 -0.616 -9.327 1.00 71.06 95 ILE A C 1
ATOM 764 O O . ILE A 1 95 ? 8.011 -1.382 -9.426 1.00 71.06 95 ILE A O 1
ATOM 768 N N . ASP A 1 96 ? 7.026 0.406 -8.469 1.00 67.00 96 ASP A N 1
ATOM 769 C CA . ASP A 1 96 ? 8.157 0.787 -7.613 1.00 67.00 96 ASP A CA 1
ATOM 770 C C . ASP A 1 96 ? 8.541 -0.329 -6.636 1.00 67.00 96 ASP A C 1
ATOM 772 O O . ASP A 1 96 ? 9.724 -0.564 -6.385 1.00 67.00 96 ASP A O 1
ATOM 776 N N . ASP A 1 97 ? 7.550 -1.083 -6.150 1.00 65.00 97 ASP A N 1
ATOM 777 C CA . ASP A 1 97 ? 7.763 -2.234 -5.272 1.00 65.00 97 ASP A CA 1
ATOM 778 C C . ASP A 1 97 ? 8.614 -3.304 -5.976 1.00 65.00 97 ASP A C 1
ATOM 780 O O . ASP A 1 97 ? 9.556 -3.864 -5.412 1.00 65.00 97 ASP A O 1
ATOM 784 N N . ARG A 1 98 ? 8.363 -3.543 -7.267 1.00 65.00 98 ARG A N 1
ATOM 785 C CA . ARG A 1 98 ? 9.177 -4.475 -8.059 1.00 65.00 98 ARG A CA 1
ATOM 786 C C . ARG A 1 98 ? 10.525 -3.905 -8.460 1.00 65.00 98 ARG A C 1
ATOM 788 O O . ARG A 1 98 ? 11.496 -4.662 -8.492 1.00 65.00 98 ARG A O 1
ATOM 795 N N . PHE A 1 99 ? 10.597 -2.606 -8.734 1.00 63.88 99 PHE A N 1
ATOM 796 C CA . PHE A 1 99 ? 11.859 -1.927 -9.008 1.00 63.88 99 PHE A CA 1
ATOM 797 C C . PHE A 1 99 ? 12.813 -2.084 -7.815 1.00 63.88 99 PHE A C 1
ATOM 799 O O . PHE A 1 99 ? 13.966 -2.457 -8.011 1.00 63.88 99 PHE A O 1
ATOM 806 N N . TYR A 1 100 ? 12.307 -1.971 -6.583 1.00 61.06 100 TYR A N 1
ATOM 807 C CA . TYR A 1 100 ? 13.085 -2.164 -5.356 1.00 61.06 100 TYR A CA 1
ATOM 808 C C . TYR A 1 100 ? 13.781 -3.535 -5.259 1.00 61.06 100 TYR A C 1
ATOM 810 O O . TYR A 1 100 ? 14.920 -3.615 -4.807 1.00 61.06 100 TYR A O 1
ATOM 818 N N . ASN A 1 101 ? 13.144 -4.617 -5.725 1.00 57.59 101 ASN A N 1
ATOM 819 C CA . ASN A 1 101 ? 13.726 -5.971 -5.672 1.00 57.59 101 ASN A CA 1
ATOM 820 C C . ASN A 1 101 ? 14.948 -6.155 -6.558 1.00 57.59 101 ASN A C 1
ATOM 822 O O . ASN A 1 101 ? 15.808 -6.984 -6.269 1.00 57.59 101 ASN A O 1
ATOM 826 N N . ASN A 1 102 ? 14.974 -5.438 -7.678 1.00 57.75 102 ASN A N 1
ATOM 827 C CA . ASN A 1 102 ? 16.000 -5.613 -8.693 1.00 57.75 102 ASN A CA 1
ATOM 828 C C . ASN A 1 102 ? 17.276 -4.840 -8.348 1.00 57.75 102 ASN A C 1
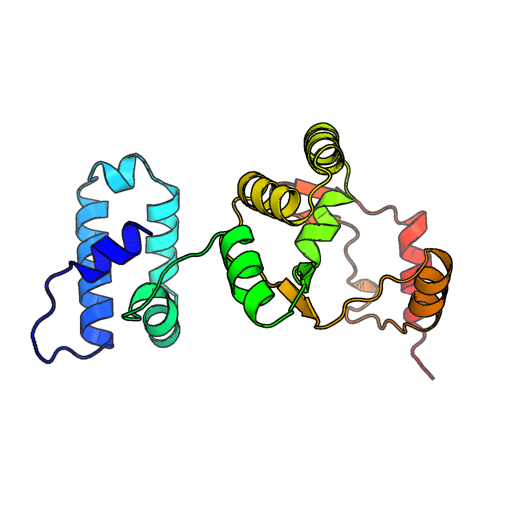ATOM 830 O O . ASN A 1 102 ? 18.325 -5.089 -8.943 1.00 57.75 102 ASN A O 1
ATOM 834 N N . PHE A 1 103 ? 17.211 -3.936 -7.368 1.00 55.22 103 PHE A N 1
ATOM 835 C CA . PHE A 1 103 ? 18.373 -3.221 -6.882 1.00 55.22 103 PHE A CA 1
ATOM 836 C C . PHE A 1 103 ? 18.942 -3.845 -5.606 1.00 55.22 103 PHE A C 1
ATOM 838 O O . PHE A 1 103 ? 18.229 -4.283 -4.710 1.00 55.22 103 PHE A O 1
ATOM 845 N N . LYS A 1 104 ? 20.278 -3.876 -5.553 1.00 51.06 104 LYS A N 1
ATOM 846 C CA . LYS A 1 104 ? 21.169 -4.629 -4.646 1.00 51.06 104 LYS A CA 1
ATOM 847 C C . LYS A 1 104 ? 20.995 -4.423 -3.129 1.00 51.06 104 LYS A C 1
ATOM 849 O O . LYS A 1 104 ? 21.845 -4.877 -2.370 1.00 51.06 104 LYS A O 1
ATOM 854 N N . LEU A 1 105 ? 19.954 -3.754 -2.656 1.00 53.41 105 LEU A N 1
ATOM 855 C CA . LEU A 1 105 ? 19.843 -3.346 -1.255 1.00 53.41 105 LEU A CA 1
ATOM 856 C C . LEU A 1 105 ? 19.410 -4.464 -0.307 1.00 53.41 105 LEU A C 1
ATOM 858 O O . LEU A 1 105 ? 19.456 -4.279 0.902 1.00 53.41 105 LEU A O 1
ATOM 862 N N . MET A 1 106 ? 19.022 -5.629 -0.830 1.00 59.12 106 MET A N 1
ATOM 863 C CA . MET A 1 106 ? 18.466 -6.708 -0.019 1.00 59.12 106 MET A CA 1
ATOM 864 C C . MET A 1 106 ? 18.810 -8.095 -0.599 1.00 59.12 106 MET A C 1
ATOM 866 O O . MET A 1 106 ? 17.900 -8.858 -0.906 1.00 59.12 106 MET A O 1
ATOM 870 N N . GLN A 1 107 ? 20.089 -8.456 -0.787 1.00 67.94 107 GLN A N 1
ATOM 871 C CA . GLN A 1 107 ? 20.410 -9.814 -1.283 1.00 67.94 107 GLN A CA 1
ATOM 872 C C . GLN A 1 107 ? 19.845 -10.912 -0.372 1.00 67.94 107 GLN A C 1
ATOM 874 O O . GLN A 1 107 ? 19.229 -11.855 -0.858 1.00 67.94 107 GLN A O 1
ATOM 879 N N . GLU A 1 108 ? 19.989 -10.750 0.941 1.00 76.12 108 GLU A N 1
ATOM 880 C CA . GLU A 1 108 ? 19.480 -11.711 1.919 1.00 76.12 108 GLU A CA 1
ATOM 881 C C . GLU A 1 108 ? 17.935 -11.723 1.981 1.00 76.12 108 GLU A C 1
ATOM 883 O O . GLU A 1 108 ? 17.356 -12.796 1.810 1.00 76.12 108 GLU A O 1
ATOM 888 N N . PRO A 1 109 ? 17.214 -10.588 2.097 1.00 77.62 109 PRO A N 1
ATOM 889 C CA . PRO A 1 109 ? 15.748 -10.619 2.044 1.00 77.62 109 PRO A CA 1
ATOM 890 C C . PRO A 1 109 ? 15.181 -11.092 0.701 1.00 77.62 109 PRO A C 1
ATOM 892 O O . PRO A 1 109 ? 14.161 -11.779 0.683 1.00 77.62 109 PRO A O 1
ATOM 895 N N . LEU A 1 110 ? 15.843 -10.799 -0.425 1.00 77.44 110 LEU A N 1
ATOM 896 C CA . LEU A 1 110 ? 15.440 -11.331 -1.728 1.00 77.44 110 LEU A CA 1
ATOM 897 C C . LEU A 1 110 ? 15.628 -12.849 -1.796 1.00 77.44 110 LEU A C 1
ATOM 899 O O . LEU A 1 110 ? 14.772 -13.542 -2.350 1.00 77.44 110 LEU A O 1
ATOM 903 N N . GLN A 1 111 ? 16.706 -13.373 -1.211 1.00 82.94 111 GLN A N 1
ATOM 904 C CA . GLN A 1 111 ? 16.924 -14.811 -1.103 1.00 82.94 111 GLN A CA 1
ATOM 905 C C . GLN A 1 111 ? 15.830 -15.467 -0.254 1.00 82.94 111 GLN A C 1
ATOM 907 O O . GLN A 1 111 ? 15.188 -16.399 -0.730 1.00 82.94 111 GLN A O 1
ATOM 912 N N . ILE A 1 112 ? 15.503 -14.897 0.912 1.00 85.88 112 ILE A N 1
ATOM 913 C CA . ILE A 1 112 ? 14.387 -15.361 1.754 1.00 85.88 112 ILE A CA 1
ATOM 914 C C . ILE A 1 112 ? 13.076 -15.402 0.959 1.00 85.88 112 ILE A C 1
ATOM 916 O O . ILE A 1 112 ? 12.347 -16.389 1.020 1.00 85.88 112 ILE A O 1
ATOM 920 N N . LEU A 1 113 ? 12.756 -14.350 0.198 1.00 86.50 113 LEU A N 1
ATOM 921 C CA . LEU A 1 113 ? 11.540 -14.328 -0.622 1.00 86.50 113 LEU A CA 1
ATOM 922 C C . LEU A 1 113 ? 11.582 -15.370 -1.748 1.00 86.50 113 LEU A C 1
ATOM 924 O O . LEU A 1 113 ? 10.557 -15.986 -2.043 1.00 86.50 113 LEU A O 1
ATOM 928 N N . THR A 1 114 ? 12.744 -15.584 -2.364 1.00 85.25 114 THR A N 1
ATOM 929 C CA . THR A 1 114 ? 12.941 -16.593 -3.417 1.00 85.25 114 THR A CA 1
ATOM 930 C C . THR A 1 114 ? 12.730 -18.008 -2.876 1.00 85.25 114 THR A C 1
ATOM 932 O O . THR A 1 114 ? 12.083 -18.822 -3.537 1.00 85.25 114 THR A O 1
ATOM 935 N N . ASP A 1 115 ? 13.179 -18.262 -1.647 1.00 90.00 115 ASP A N 1
ATOM 936 C CA . ASP A 1 115 ? 13.074 -19.554 -0.963 1.00 90.00 115 ASP A CA 1
ATOM 937 C C . ASP A 1 115 ? 11.645 -19.889 -0.506 1.00 90.00 115 ASP A C 1
ATOM 939 O O . ASP A 1 115 ? 11.357 -21.034 -0.158 1.00 90.00 115 ASP A O 1
ATOM 943 N N . VAL A 1 116 ? 10.718 -18.925 -0.520 1.00 92.25 116 VAL A N 1
ATOM 944 C CA . VAL A 1 116 ? 9.294 -19.159 -0.236 1.00 92.25 116 VAL A CA 1
ATOM 945 C C . VAL A 1 116 ? 8.587 -19.537 -1.541 1.00 92.25 116 VAL A C 1
ATOM 947 O O . VAL A 1 116 ? 8.328 -18.650 -2.353 1.00 92.25 116 VAL A O 1
ATOM 950 N N . PRO A 1 117 ? 8.238 -20.815 -1.790 1.00 89.88 117 PRO A N 1
ATOM 951 C CA . PRO A 1 117 ? 7.705 -21.249 -3.085 1.00 89.88 117 PRO A CA 1
ATOM 952 C C . PRO A 1 117 ? 6.263 -20.785 -3.329 1.00 89.88 117 PRO A C 1
ATOM 954 O O . PRO A 1 117 ? 5.889 -20.500 -4.467 1.00 89.88 117 PRO A O 1
ATOM 957 N N . ASP A 1 118 ? 5.455 -20.691 -2.269 1.00 92.62 118 ASP A N 1
ATOM 958 C CA . ASP A 1 118 ? 4.071 -20.235 -2.363 1.00 92.62 118 ASP A CA 1
ATOM 959 C C . ASP A 1 118 ? 4.004 -18.716 -2.575 1.00 92.62 118 ASP A C 1
ATOM 961 O O . ASP A 1 118 ? 4.534 -17.935 -1.784 1.00 92.62 118 ASP A O 1
ATOM 965 N N . THR A 1 119 ? 3.339 -18.295 -3.652 1.00 89.81 119 THR A N 1
ATOM 966 C CA . THR A 1 119 ? 3.303 -16.882 -4.059 1.00 89.81 119 THR A CA 1
ATOM 967 C C . THR A 1 119 ? 2.525 -16.029 -3.060 1.00 89.81 119 THR A C 1
ATOM 969 O O . THR A 1 119 ? 2.975 -14.942 -2.715 1.00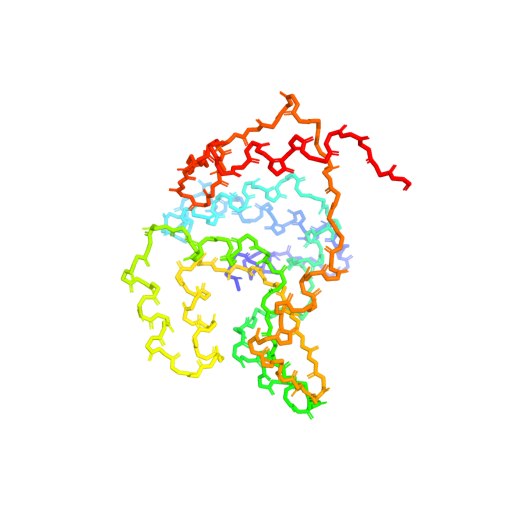 89.81 119 THR A O 1
ATOM 972 N N . THR A 1 120 ? 1.402 -16.525 -2.542 1.00 92.69 120 THR A N 1
ATOM 973 C CA . THR A 1 120 ? 0.576 -15.798 -1.566 1.00 92.69 120 THR A CA 1
ATOM 974 C C . THR A 1 120 ? 1.343 -15.554 -0.269 1.00 92.69 120 THR A C 1
ATOM 976 O O . THR A 1 120 ? 1.420 -14.429 0.231 1.00 92.69 120 THR A O 1
ATOM 979 N N . ARG A 1 121 ? 2.009 -16.586 0.251 1.00 92.88 121 ARG A N 1
ATOM 980 C CA . ARG A 1 121 ? 2.868 -16.472 1.430 1.00 92.88 121 ARG A CA 1
ATOM 981 C C . ARG A 1 121 ? 4.040 -15.527 1.184 1.00 92.88 121 ARG A C 1
ATOM 983 O O . ARG A 1 121 ? 4.341 -14.712 2.054 1.00 92.88 121 ARG A O 1
ATOM 990 N N . ARG A 1 122 ? 4.683 -15.608 0.016 1.00 91.44 122 ARG A N 1
ATOM 991 C CA . ARG A 1 122 ? 5.787 -14.715 -0.364 1.00 91.44 122 ARG A CA 1
ATOM 992 C C . ARG A 1 122 ? 5.346 -13.251 -0.360 1.00 91.44 122 ARG A C 1
ATOM 994 O O . ARG A 1 122 ? 6.023 -12.425 0.241 1.00 91.44 122 ARG A O 1
ATOM 1001 N N . GLU A 1 123 ? 4.200 -12.942 -0.958 1.00 90.31 123 GLU A N 1
ATOM 1002 C CA . GLU A 1 123 ? 3.632 -11.588 -1.008 1.00 90.31 123 GLU A CA 1
ATOM 1003 C C . GLU A 1 123 ? 3.178 -11.073 0.362 1.00 90.31 123 GLU A C 1
ATOM 1005 O O . GLU A 1 123 ? 3.290 -9.882 0.656 1.00 90.31 123 GLU A O 1
ATOM 1010 N N . THR A 1 124 ? 2.706 -11.964 1.233 1.00 91.88 124 THR A N 1
ATOM 1011 C CA . THR A 1 124 ? 2.369 -11.607 2.615 1.00 91.88 124 THR A CA 1
ATOM 1012 C C . THR A 1 124 ? 3.627 -11.276 3.424 1.00 91.88 124 THR A C 1
ATOM 1014 O O . THR A 1 124 ? 3.679 -10.230 4.067 1.00 91.88 124 THR A O 1
ATOM 1017 N N . ILE A 1 125 ? 4.674 -12.109 3.347 1.00 90.50 125 ILE A N 1
ATOM 1018 C CA . ILE A 1 125 ? 5.978 -11.851 3.992 1.00 90.50 125 ILE A CA 1
ATOM 1019 C C . ILE A 1 125 ? 6.585 -10.549 3.471 1.00 90.50 125 ILE A C 1
ATOM 1021 O O . ILE A 1 125 ? 7.049 -9.718 4.251 1.00 90.50 125 ILE A O 1
ATOM 1025 N N . ARG A 1 126 ? 6.531 -10.348 2.154 1.00 86.19 126 ARG A N 1
ATOM 1026 C CA . ARG A 1 126 ? 6.947 -9.111 1.499 1.00 86.19 126 ARG A CA 1
ATOM 1027 C C . ARG A 1 126 ? 6.237 -7.895 2.095 1.00 86.19 126 ARG A C 1
ATOM 1029 O O . ARG A 1 126 ? 6.902 -6.922 2.433 1.00 86.19 126 ARG A O 1
ATOM 1036 N N . GLY A 1 127 ? 4.918 -7.970 2.285 1.00 86.88 127 GLY A N 1
ATOM 1037 C CA . GLY A 1 127 ? 4.142 -6.897 2.909 1.00 86.88 127 GLY A CA 1
ATOM 1038 C C . GLY A 1 127 ? 4.685 -6.477 4.279 1.00 86.88 127 GLY A C 1
ATOM 1039 O O . GLY A 1 127 ? 4.735 -5.287 4.584 1.00 86.88 127 GLY A O 1
ATOM 1040 N N . PHE A 1 128 ? 5.174 -7.430 5.079 1.00 88.38 128 PHE A N 1
ATOM 1041 C CA . PHE A 1 128 ? 5.846 -7.128 6.347 1.00 88.38 128 PHE A CA 1
ATOM 1042 C C . PHE A 1 128 ? 7.236 -6.517 6.157 1.00 88.38 128 PHE A C 1
ATOM 1044 O O . PHE A 1 128 ? 7.570 -5.565 6.859 1.00 88.38 128 PHE A O 1
ATOM 1051 N N . MET A 1 129 ? 8.032 -7.020 5.208 1.00 83.62 129 MET A N 1
ATOM 1052 C CA . MET A 1 129 ? 9.372 -6.485 4.920 1.00 83.62 129 MET A CA 1
ATOM 1053 C C . MET A 1 129 ? 9.333 -5.010 4.508 1.00 83.62 129 MET A C 1
ATOM 1055 O O . MET A 1 129 ? 10.218 -4.246 4.882 1.00 83.62 129 MET A O 1
ATOM 1059 N N . PHE A 1 130 ? 8.297 -4.610 3.770 1.00 80.19 130 PHE A N 1
ATOM 1060 C CA . PHE A 1 130 ? 8.137 -3.251 3.251 1.00 80.19 130 PHE A CA 1
ATOM 1061 C C . PHE A 1 130 ? 7.178 -2.377 4.057 1.00 80.19 130 PHE A C 1
ATOM 1063 O O . PHE A 1 130 ? 6.953 -1.225 3.690 1.00 80.19 130 PHE A O 1
ATOM 1070 N N . ASN A 1 131 ? 6.614 -2.900 5.151 1.00 83.62 131 ASN A N 1
ATOM 1071 C CA . ASN A 1 131 ? 5.567 -2.230 5.923 1.00 83.62 131 ASN A CA 1
ATOM 1072 C C . ASN A 1 131 ? 4.429 -1.705 5.017 1.00 83.62 131 ASN A C 1
ATOM 1074 O O . ASN A 1 131 ? 3.997 -0.553 5.112 1.00 83.62 131 ASN A O 1
ATOM 1078 N N . THR A 1 132 ? 3.982 -2.547 4.083 1.00 84.94 132 THR A N 1
ATOM 1079 C CA . THR A 1 132 ? 2.995 -2.195 3.060 1.00 84.94 132 THR A CA 1
ATOM 1080 C C . THR A 1 132 ? 1.647 -1.880 3.707 1.00 84.94 132 THR A C 1
ATOM 1082 O O . THR A 1 132 ? 0.981 -2.763 4.244 1.00 84.94 132 THR A O 1
ATOM 1085 N N . ARG A 1 133 ? 1.228 -0.610 3.641 1.00 85.00 133 ARG A N 1
ATOM 1086 C CA . ARG A 1 133 ? -0.074 -0.137 4.159 1.00 85.00 133 ARG A CA 1
ATOM 1087 C C . ARG A 1 133 ? -1.174 -0.171 3.106 1.00 85.00 133 ARG A C 1
ATOM 1089 O O . ARG A 1 133 ? -2.322 -0.458 3.424 1.00 85.00 133 ARG A O 1
ATOM 1096 N N . PHE A 1 134 ? -0.797 0.119 1.867 1.00 85.44 134 PHE A N 1
ATOM 1097 C CA . PHE A 1 134 ? -1.657 0.103 0.697 1.00 85.44 134 PHE A CA 1
ATOM 1098 C C . PHE A 1 134 ? -0.969 -0.720 -0.376 1.00 85.44 134 PHE A C 1
ATOM 1100 O O . PHE A 1 134 ? 0.252 -0.657 -0.511 1.00 85.44 134 PHE A O 1
ATOM 1107 N N . ARG A 1 135 ? -1.756 -1.494 -1.114 1.00 87.12 135 ARG A N 1
ATOM 1108 C CA . ARG A 1 135 ? -1.271 -2.285 -2.237 1.00 87.12 135 ARG A CA 1
ATOM 1109 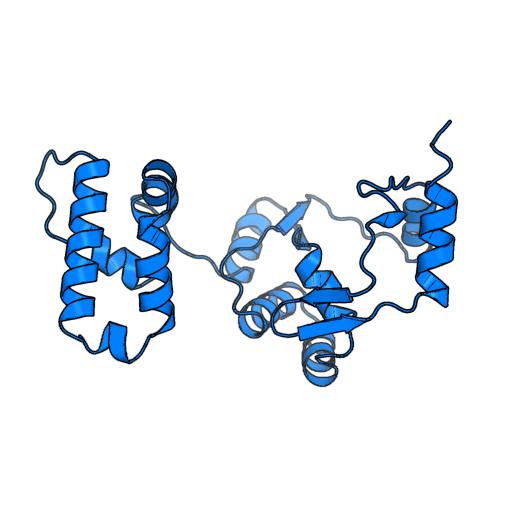C C . ARG A 1 135 ? -2.298 -2.286 -3.347 1.00 87.12 135 ARG A C 1
ATOM 1111 O O . ARG A 1 135 ? -3.502 -2.314 -3.084 1.00 87.12 135 ARG A O 1
ATOM 1118 N N . ARG A 1 136 ? -1.815 -2.275 -4.581 1.00 91.69 136 ARG A N 1
ATOM 1119 C CA . ARG A 1 136 ? -2.627 -2.528 -5.772 1.00 91.69 136 ARG A CA 1
ATOM 1120 C C . ARG A 1 136 ? -2.233 -3.886 -6.308 1.00 91.69 136 ARG A C 1
ATOM 1122 O O . ARG A 1 136 ? -1.055 -4.133 -6.507 1.00 91.69 136 ARG A O 1
ATOM 1129 N N . ASP A 1 137 ? -3.199 -4.750 -6.576 1.00 93.06 137 ASP A N 1
ATOM 1130 C CA . ASP A 1 137 ? -2.939 -6.094 -7.083 1.00 93.06 137 ASP A CA 1
ATOM 1131 C C . ASP A 1 137 ? -3.797 -6.375 -8.315 1.00 93.06 137 ASP A C 1
ATOM 1133 O O . ASP A 1 137 ? -4.966 -5.990 -8.387 1.00 93.06 137 ASP A O 1
ATOM 1137 N N . LEU A 1 138 ? -3.209 -7.079 -9.278 1.00 92.75 138 LEU A N 1
ATOM 1138 C CA . LEU A 1 138 ? -3.894 -7.565 -10.464 1.00 92.75 138 LEU A CA 1
ATOM 1139 C C . LEU A 1 138 ? -4.300 -9.024 -10.264 1.00 92.75 138 LEU A C 1
ATOM 1141 O O . LEU A 1 138 ? -3.469 -9.895 -9.989 1.00 92.75 138 LEU A O 1
ATOM 1145 N N . PHE A 1 139 ? -5.592 -9.276 -10.455 1.00 95.31 139 PHE A N 1
ATOM 1146 C CA . PHE A 1 139 ? -6.203 -10.596 -10.407 1.00 95.31 139 PHE A CA 1
ATOM 1147 C C . PHE A 1 139 ? -6.855 -10.912 -11.747 1.00 95.31 139 PHE A C 1
ATOM 1149 O O . PHE A 1 139 ? -7.480 -10.048 -12.361 1.00 95.31 139 PHE A O 1
ATOM 1156 N N . VAL A 1 140 ? -6.751 -12.164 -12.187 1.00 95.31 140 VAL A N 1
ATOM 1157 C CA . VAL A 1 140 ? -7.387 -12.622 -13.429 1.00 95.31 140 VAL A CA 1
ATOM 1158 C C . VAL A 1 140 ? -8.100 -13.947 -13.211 1.00 95.31 140 VAL A C 1
ATOM 1160 O O . VAL A 1 140 ? -7.704 -14.760 -12.376 1.00 95.31 140 VAL A O 1
ATOM 1163 N N . LYS A 1 141 ? -9.158 -14.183 -13.984 1.00 96.44 141 LYS A N 1
ATOM 1164 C CA . LYS A 1 141 ? -9.836 -15.479 -14.034 1.00 96.44 141 LYS A CA 1
ATOM 1165 C C . LYS A 1 141 ? -9.164 -16.344 -15.096 1.00 96.44 141 LYS A C 1
ATOM 1167 O O . LYS A 1 141 ? -9.055 -15.919 -16.239 1.00 96.44 141 LYS A O 1
ATOM 1172 N N . GLY A 1 142 ? -8.749 -17.554 -14.720 1.00 88.44 142 GLY A N 1
ATOM 1173 C CA . GLY A 1 142 ? -8.099 -18.490 -15.645 1.00 88.44 142 GLY A CA 1
ATOM 1174 C C . GLY A 1 142 ? -6.719 -18.012 -16.102 1.00 88.44 142 GLY A C 1
ATOM 1175 O O . GLY A 1 142 ? -6.466 -17.923 -17.297 1.00 88.44 142 GLY A O 1
ATOM 1176 N N . ALA A 1 143 ? -5.843 -17.672 -15.153 1.00 85.19 143 ALA A N 1
ATOM 1177 C CA . ALA A 1 143 ? -4.493 -17.208 -15.456 1.00 85.19 143 ALA A CA 1
ATOM 1178 C C . ALA A 1 143 ? -3.719 -18.231 -16.306 1.00 85.19 143 ALA A C 1
ATOM 1180 O O . ALA A 1 143 ? -3.546 -19.381 -15.899 1.00 85.19 143 ALA A O 1
ATOM 1181 N N . VAL A 1 144 ? -3.201 -17.788 -17.452 1.00 87.31 144 VAL A N 1
ATOM 1182 C CA . VAL A 1 144 ? -2.254 -18.545 -18.278 1.00 87.31 144 VAL A CA 1
ATOM 1183 C C . VAL A 1 144 ? -0.914 -17.831 -18.200 1.00 87.31 144 VAL A C 1
ATOM 1185 O O . VAL A 1 144 ? -0.824 -16.634 -18.465 1.00 87.31 144 VAL A O 1
ATOM 1188 N N . LYS A 1 145 ? 0.126 -18.550 -17.774 1.00 84.88 145 LYS A N 1
ATOM 1189 C CA . LYS A 1 145 ? 1.475 -17.988 -17.689 1.00 84.88 145 LYS A CA 1
ATOM 1190 C C . LYS A 1 145 ? 2.136 -18.066 -19.056 1.00 84.88 145 LYS A C 1
ATOM 1192 O O . LYS A 1 145 ? 2.196 -19.146 -19.632 1.00 84.88 145 LYS A O 1
ATOM 1197 N N . PHE A 1 146 ? 2.684 -16.944 -19.507 1.00 89.00 146 PHE A N 1
ATOM 1198 C CA . PHE A 1 146 ? 3.586 -16.934 -20.648 1.00 89.00 146 PHE A CA 1
ATOM 1199 C C . PHE A 1 146 ? 4.870 -17.703 -20.337 1.00 89.00 146 PHE A C 1
ATOM 1201 O O . PHE A 1 146 ? 5.444 -17.564 -19.247 1.00 89.00 146 PHE A O 1
ATOM 1208 N N . LEU A 1 147 ? 5.348 -18.450 -21.325 1.00 93.00 147 LEU A N 1
ATOM 1209 C CA . LEU A 1 147 ? 6.713 -18.953 -21.384 1.00 93.00 147 LEU A CA 1
ATOM 1210 C C . LEU A 1 147 ? 7.696 -17.780 -21.448 1.00 93.00 147 LEU A C 1
ATOM 1212 O O . LEU A 1 147 ? 7.364 -16.689 -21.906 1.00 93.00 147 LEU A O 1
ATOM 1216 N N . ALA A 1 148 ? 8.940 -18.008 -21.026 1.00 89.75 148 ALA A N 1
ATOM 1217 C CA . ALA A 1 148 ? 9.959 -16.957 -21.013 1.00 89.75 148 ALA A CA 1
ATOM 1218 C C . ALA A 1 148 ? 10.158 -16.304 -22.395 1.00 89.75 148 ALA A C 1
ATOM 1220 O O . ALA A 1 148 ? 10.308 -15.090 -22.484 1.00 89.75 148 ALA A O 1
ATOM 1221 N N . LEU A 1 149 ? 10.104 -17.094 -23.473 1.00 94.25 149 LEU A N 1
ATOM 1222 C CA . LEU A 1 149 ? 10.227 -16.576 -24.836 1.00 94.25 149 LEU A CA 1
ATOM 1223 C C . LEU A 1 149 ? 9.033 -15.694 -25.231 1.00 94.25 149 LEU A C 1
ATOM 1225 O O . LEU A 1 149 ? 9.236 -14.611 -25.770 1.00 94.25 149 LEU A O 1
ATOM 1229 N N . GLU A 1 150 ? 7.811 -16.116 -24.899 1.00 94.06 150 GLU A N 1
ATOM 1230 C CA . GLU A 1 150 ? 6.590 -15.342 -25.162 1.00 94.06 150 GLU A CA 1
ATOM 1231 C C . GLU A 1 150 ? 6.616 -14.004 -24.409 1.00 94.06 150 GLU A C 1
ATOM 1233 O O . GLU A 1 150 ? 6.208 -12.984 -24.949 1.00 94.06 150 GLU A O 1
ATOM 1238 N N . GLN A 1 151 ? 7.153 -13.969 -23.183 1.00 91.25 151 GLN A N 1
ATOM 1239 C CA . GLN A 1 151 ? 7.317 -12.716 -22.434 1.00 91.25 151 GLN A CA 1
ATOM 1240 C C . GLN A 1 151 ? 8.241 -11.734 -23.163 1.00 91.25 151 GLN A C 1
ATOM 1242 O O . GLN A 1 151 ? 7.917 -10.552 -23.266 1.00 91.25 151 GLN A O 1
ATOM 1247 N N . VAL A 1 152 ? 9.376 -12.215 -23.684 1.00 93.38 152 VAL A N 1
ATOM 1248 C CA . VAL A 1 152 ? 10.321 -11.390 -24.455 1.00 93.38 152 VAL A CA 1
ATOM 1249 C C . VAL A 1 152 ? 9.674 -10.883 -25.743 1.00 93.38 152 VAL A C 1
ATOM 1251 O O . VAL A 1 152 ? 9.810 -9.706 -26.073 1.00 93.38 152 VAL A O 1
ATOM 1254 N N . GLU A 1 153 ? 8.928 -11.740 -26.439 1.00 94.69 153 GLU A N 1
ATOM 1255 C CA . GLU A 1 153 ? 8.191 -11.364 -27.645 1.00 94.69 153 GLU A CA 1
ATOM 1256 C C . GLU A 1 153 ? 7.153 -10.272 -27.345 1.00 94.69 153 GLU A C 1
ATOM 1258 O O . GLU A 1 153 ? 7.179 -9.217 -27.978 1.00 94.69 153 GLU A O 1
ATOM 1263 N N . GLN A 1 154 ? 6.313 -10.441 -26.319 1.00 92.00 154 GLN A N 1
ATOM 1264 C CA . GLN A 1 154 ? 5.328 -9.423 -25.922 1.00 92.00 154 GLN A CA 1
ATOM 1265 C C . GLN A 1 154 ? 5.982 -8.092 -25.520 1.00 92.00 154 GLN A C 1
ATOM 1267 O O . GLN A 1 154 ? 5.497 -7.020 -25.889 1.00 92.00 154 GLN A O 1
ATOM 1272 N N . LEU A 1 155 ? 7.117 -8.136 -24.814 1.00 90.00 155 LEU A N 1
ATOM 1273 C CA . LEU A 1 155 ? 7.881 -6.930 -24.486 1.00 90.00 155 LEU A CA 1
ATOM 1274 C C . LEU A 1 155 ? 8.426 -6.235 -25.740 1.00 90.00 155 LEU A C 1
ATOM 1276 O O . LEU A 1 155 ? 8.426 -5.008 -25.792 1.00 90.00 155 LEU A O 1
ATOM 1280 N N . SER A 1 156 ? 8.829 -6.989 -26.766 1.00 90.94 156 SER A N 1
ATOM 1281 C CA . SER A 1 156 ? 9.301 -6.421 -28.038 1.00 90.94 156 SER A CA 1
ATOM 1282 C C . SER A 1 156 ? 8.201 -5.700 -28.827 1.00 90.94 156 SER A C 1
ATOM 1284 O O . SER A 1 156 ? 8.488 -4.762 -29.569 1.00 90.94 156 SER A O 1
ATOM 1286 N N . HIS A 1 157 ? 6.938 -6.080 -28.612 1.00 92.12 157 HIS A N 1
ATOM 1287 C CA . HIS A 1 157 ? 5.762 -5.397 -29.157 1.00 92.12 157 HIS A CA 1
ATOM 1288 C C . HIS A 1 157 ? 5.270 -4.238 -28.281 1.00 92.12 157 HIS A C 1
ATOM 1290 O O . HIS A 1 157 ? 4.319 -3.546 -28.649 1.00 92.12 157 HIS A O 1
ATOM 1296 N N . THR A 1 158 ? 5.896 -4.008 -27.123 1.00 89.88 158 THR A N 1
ATOM 1297 C CA . THR A 1 158 ? 5.524 -2.914 -26.231 1.00 89.88 158 THR A CA 1
ATOM 1298 C C . THR A 1 158 ? 6.284 -1.650 -26.603 1.00 89.88 158 THR A C 1
ATOM 1300 O O . THR A 1 158 ? 7.510 -1.562 -26.535 1.00 89.88 158 THR A O 1
ATOM 1303 N N . TYR A 1 159 ? 5.520 -0.633 -26.970 1.00 85.06 159 TYR A N 1
ATOM 1304 C CA . TYR A 1 159 ? 6.017 0.696 -27.261 1.00 85.06 159 TYR A CA 1
ATOM 1305 C C . TYR A 1 159 ? 6.096 1.520 -25.978 1.00 85.06 159 TYR A C 1
ATOM 1307 O O . TYR A 1 159 ? 5.172 1.530 -25.169 1.00 85.06 159 TYR A O 1
ATOM 1315 N N . PHE A 1 160 ? 7.194 2.242 -25.796 1.00 83.56 160 PHE A N 1
ATOM 1316 C CA . PHE A 1 160 ? 7.398 3.081 -24.620 1.00 83.56 160 PHE A CA 1
ATOM 1317 C C . PHE A 1 160 ? 7.769 4.488 -25.086 1.00 83.56 160 PHE A C 1
ATOM 1319 O O . PHE A 1 160 ? 8.634 4.648 -25.947 1.00 83.56 160 PHE A O 1
ATOM 1326 N N . ALA A 1 161 ? 7.148 5.503 -24.497 1.00 84.44 161 ALA A N 1
ATOM 1327 C CA . ALA A 1 161 ? 7.440 6.902 -24.776 1.00 84.44 161 ALA A CA 1
ATOM 1328 C C . ALA A 1 161 ? 8.158 7.538 -23.585 1.00 84.44 161 ALA A C 1
ATOM 1330 O O . ALA A 1 161 ? 7.904 7.180 -22.433 1.00 84.44 161 ALA A O 1
ATOM 1331 N N . LEU A 1 162 ? 9.057 8.479 -23.868 1.00 86.19 162 LEU A N 1
ATOM 1332 C CA . LEU A 1 162 ? 9.646 9.307 -22.828 1.00 86.19 162 LEU A CA 1
ATOM 1333 C C . LEU A 1 162 ? 8.651 10.418 -22.470 1.00 86.19 162 LEU A C 1
ATOM 1335 O O . LEU A 1 162 ? 8.100 11.060 -23.359 1.00 86.19 162 LEU A O 1
ATOM 1339 N N . ILE A 1 163 ? 8.408 10.611 -21.176 1.00 87.62 163 ILE A N 1
ATOM 1340 C CA . ILE A 1 163 ? 7.456 11.610 -20.655 1.00 87.62 163 ILE A CA 1
ATOM 1341 C C . ILE A 1 163 ? 8.150 12.795 -19.964 1.00 87.62 163 ILE A C 1
ATOM 1343 O O . ILE A 1 163 ? 7.481 13.668 -19.425 1.00 87.62 163 ILE A O 1
ATOM 1347 N N . ILE A 1 164 ? 9.484 12.802 -19.958 1.00 86.75 164 ILE A N 1
ATOM 1348 C CA . ILE A 1 164 ? 10.348 13.832 -19.368 1.00 86.75 164 ILE A CA 1
ATOM 1349 C C . ILE A 1 164 ? 11.311 14.290 -20.467 1.00 86.75 164 ILE A C 1
ATOM 1351 O O . ILE A 1 164 ? 11.697 13.481 -21.310 1.00 86.75 164 ILE A O 1
ATOM 1355 N N . ASP A 1 165 ? 11.698 15.563 -20.479 1.00 86.50 165 ASP A N 1
ATOM 1356 C CA . ASP A 1 165 ? 12.732 16.038 -21.400 1.00 86.50 165 ASP A CA 1
ATOM 1357 C C . ASP A 1 165 ? 14.052 15.272 -21.138 1.00 86.50 165 ASP A C 1
ATOM 1359 O O . ASP A 1 165 ? 14.512 15.226 -19.993 1.00 86.50 165 ASP A O 1
ATOM 1363 N N . PRO A 1 166 ? 14.692 14.668 -22.160 1.00 86.94 166 PRO A N 1
ATOM 1364 C CA . PRO A 1 166 ? 16.010 14.044 -22.027 1.00 86.94 166 PRO A CA 1
ATOM 1365 C C . PRO A 1 166 ? 17.062 14.904 -21.308 1.00 86.94 166 PRO A C 1
ATOM 1367 O O . PRO A 1 166 ? 17.954 14.358 -20.652 1.00 86.94 166 PRO A O 1
ATOM 1370 N N . ALA A 1 167 ? 16.989 16.231 -21.444 1.00 85.75 167 ALA A N 1
ATOM 1371 C CA . ALA A 1 167 ? 17.890 17.179 -20.792 1.00 85.75 167 ALA A CA 1
ATOM 1372 C C . ALA A 1 167 ? 17.631 17.317 -19.281 1.00 85.75 167 ALA A C 1
ATOM 1374 O O . ALA A 1 167 ? 18.550 17.655 -18.536 1.00 85.75 167 ALA A O 1
ATOM 1375 N N . GLU A 1 168 ? 16.414 17.023 -18.826 1.00 88.38 168 GLU A N 1
ATOM 1376 C CA . GLU A 1 168 ? 15.996 17.079 -17.419 1.00 88.38 168 GLU A CA 1
ATOM 1377 C C . GLU A 1 168 ? 16.126 15.722 -16.708 1.00 88.38 168 GLU A C 1
ATOM 1379 O O . GLU A 1 168 ? 15.799 15.586 -15.527 1.00 88.38 168 GLU A O 1
ATOM 1384 N N . MET A 1 169 ? 16.602 14.691 -17.410 1.00 87.25 169 MET A N 1
ATOM 1385 C CA . MET A 1 169 ? 16.645 13.340 -16.870 1.00 87.25 169 MET A CA 1
ATOM 1386 C C . MET A 1 169 ? 17.718 13.181 -15.786 1.00 87.25 169 MET A C 1
ATOM 1388 O O . MET A 1 169 ? 18.917 13.306 -16.039 1.00 87.25 169 MET A O 1
ATOM 1392 N N . SER A 1 170 ? 17.275 12.834 -14.576 1.00 88.62 170 SER A N 1
ATOM 1393 C CA . SER A 1 170 ? 18.151 12.408 -13.484 1.00 88.62 170 SER A CA 1
ATOM 1394 C C . SER A 1 170 ? 18.570 10.948 -13.665 1.00 88.62 170 SER A C 1
ATOM 1396 O O . SER A 1 170 ? 17.744 10.085 -13.961 1.00 88.62 170 SER A O 1
ATOM 1398 N N . TYR A 1 171 ? 19.850 10.662 -13.424 1.00 89.00 171 TYR A N 1
ATOM 1399 C CA . TYR A 1 171 ? 20.366 9.293 -13.304 1.00 89.00 171 TYR A CA 1
ATOM 1400 C C . TYR A 1 171 ? 20.375 8.809 -11.854 1.00 89.00 171 TYR A C 1
ATOM 1402 O O . TYR A 1 171 ? 20.782 7.686 -11.585 1.00 89.00 171 TYR A O 1
ATOM 1410 N N . GLU A 1 172 ? 19.895 9.628 -10.926 1.00 88.62 172 GLU A N 1
ATOM 1411 C CA . GLU A 1 172 ? 19.657 9.236 -9.549 1.00 88.62 172 GLU A CA 1
ATOM 1412 C C . GLU A 1 172 ? 18.180 8.900 -9.358 1.00 88.62 172 GLU A C 1
ATOM 1414 O O . GLU A 1 172 ? 17.308 9.742 -9.593 1.00 88.62 172 GLU A O 1
ATOM 1419 N N . VAL A 1 173 ? 17.906 7.673 -8.916 1.00 83.00 173 VAL A N 1
ATOM 1420 C CA . VAL A 1 173 ? 16.565 7.217 -8.548 1.00 83.00 173 VAL A CA 1
ATOM 1421 C C . VAL A 1 173 ? 16.482 7.130 -7.032 1.00 83.00 173 VAL A C 1
ATOM 1423 O O . VAL A 1 173 ? 17.158 6.309 -6.408 1.00 83.00 173 VAL A O 1
ATOM 1426 N N . ALA A 1 174 ? 15.637 7.973 -6.443 1.00 78.56 174 ALA A N 1
ATOM 1427 C CA . ALA A 1 174 ? 15.290 7.885 -5.033 1.00 78.56 174 ALA A CA 1
ATOM 1428 C C . ALA A 1 174 ? 14.308 6.726 -4.815 1.00 78.56 174 ALA A C 1
ATOM 1430 O O . ALA A 1 174 ? 13.266 6.649 -5.464 1.00 78.56 174 ALA A O 1
ATOM 1431 N N . LEU A 1 175 ? 14.637 5.834 -3.887 1.00 72.69 175 LEU A N 1
ATOM 1432 C CA . LEU A 1 175 ? 13.787 4.735 -3.444 1.00 72.69 175 LEU A CA 1
ATOM 1433 C C . LEU A 1 175 ? 13.585 4.831 -1.928 1.00 72.69 175 LEU A C 1
ATOM 1435 O O . LEU A 1 175 ? 14.250 5.592 -1.223 1.00 72.69 175 LEU A O 1
ATOM 1439 N N . VAL A 1 176 ? 12.659 4.040 -1.390 1.00 66.75 176 VAL A N 1
ATOM 1440 C CA . VAL A 1 176 ? 12.393 4.046 0.053 1.00 66.75 176 VAL A CA 1
ATOM 1441 C C . VAL A 1 176 ? 13.656 3.632 0.821 1.00 66.75 176 VAL A C 1
ATOM 1443 O O . VAL A 1 176 ? 14.114 2.494 0.743 1.00 66.75 176 VAL A O 1
ATOM 1446 N N . GLY A 1 177 ? 14.234 4.576 1.565 1.00 67.69 177 GLY A N 1
ATOM 1447 C CA . GLY A 1 177 ? 15.419 4.349 2.396 1.00 67.69 177 GLY A CA 1
ATOM 1448 C C . GLY A 1 177 ? 16.764 4.376 1.662 1.00 67.69 177 GLY A C 1
ATOM 1449 O O . GLY A 1 177 ? 17.770 4.026 2.274 1.00 67.69 177 GLY A O 1
ATOM 1450 N N . CYS A 1 178 ? 16.821 4.774 0.384 1.00 69.19 178 CYS A N 1
ATOM 1451 C CA . CYS A 1 178 ? 18.080 4.850 -0.370 1.00 69.19 178 CYS A CA 1
ATOM 1452 C C . CYS A 1 178 ? 17.963 5.675 -1.664 1.00 69.19 178 CYS A C 1
ATOM 1454 O O . CYS A 1 178 ? 16.873 6.002 -2.121 1.00 69.19 178 CYS A O 1
ATOM 1456 N N . ALA A 1 179 ? 19.102 5.960 -2.290 1.00 79.62 179 ALA A N 1
ATOM 1457 C CA . ALA A 1 179 ? 19.169 6.476 -3.650 1.00 79.62 179 ALA A CA 1
ATOM 1458 C C . ALA A 1 179 ? 20.141 5.626 -4.469 1.00 79.62 179 ALA A C 1
ATOM 1460 O O . ALA A 1 179 ? 21.129 5.107 -3.938 1.00 79.62 179 ALA A O 1
ATOM 1461 N N . ILE A 1 180 ? 19.842 5.453 -5.752 1.00 81.38 180 ILE A N 1
ATOM 1462 C CA . ILE A 1 180 ? 20.617 4.606 -6.655 1.00 81.38 180 ILE A CA 1
ATOM 1463 C C . ILE A 1 180 ? 21.055 5.415 -7.855 1.00 81.38 180 ILE A C 1
ATOM 1465 O O . ILE A 1 180 ? 20.245 6.091 -8.480 1.00 81.38 180 ILE A O 1
ATOM 1469 N N . GLN A 1 181 ? 22.331 5.280 -8.201 1.00 87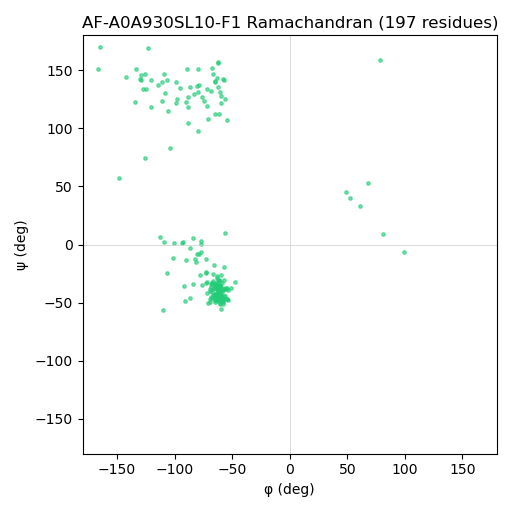.06 181 GLN A N 1
ATOM 1470 C CA . GLN A 1 181 ? 22.882 5.842 -9.422 1.00 87.06 181 GLN A CA 1
ATOM 1471 C C . GLN A 1 181 ? 22.761 4.839 -10.569 1.00 87.06 181 GLN A C 1
ATOM 1473 O O . GLN A 1 181 ? 23.245 3.706 -10.489 1.00 87.06 181 GLN A O 1
ATOM 1478 N N . LEU A 1 182 ? 22.094 5.269 -11.631 1.00 86.50 182 LEU A N 1
ATOM 1479 C CA . LEU A 1 182 ? 21.936 4.552 -12.882 1.00 86.50 182 LEU A CA 1
ATOM 1480 C C . LEU A 1 182 ? 23.189 4.730 -13.744 1.00 86.50 182 LEU A C 1
ATOM 1482 O O . LEU A 1 182 ? 23.717 5.833 -13.889 1.00 86.50 182 LEU A O 1
ATOM 1486 N N . ASP A 1 183 ? 23.650 3.640 -14.356 1.00 88.75 183 ASP A N 1
ATOM 1487 C CA . ASP A 1 183 ? 24.810 3.676 -15.243 1.00 88.75 183 ASP A CA 1
ATOM 1488 C C . ASP A 1 183 ? 24.472 4.395 -16.556 1.00 88.75 183 ASP A C 1
ATOM 1490 O O . ASP A 1 183 ? 23.762 3.871 -17.420 1.00 88.75 183 ASP A O 1
ATOM 1494 N N . GLN A 1 184 ? 25.011 5.599 -16.725 1.00 90.81 184 GLN A N 1
ATOM 1495 C CA . GLN A 1 184 ? 24.770 6.406 -17.917 1.00 90.81 184 GLN A CA 1
ATOM 1496 C C . GLN A 1 184 ? 25.175 5.686 -19.207 1.00 90.81 184 GLN A C 1
ATOM 1498 O O . GLN A 1 184 ? 24.518 5.893 -20.224 1.00 90.81 184 GLN A O 1
ATOM 1503 N N . ALA A 1 185 ? 26.178 4.800 -19.183 1.00 90.94 185 ALA A N 1
ATOM 1504 C CA . ALA A 1 185 ? 26.581 4.041 -20.367 1.00 90.94 185 ALA A CA 1
ATOM 1505 C C . ALA A 1 185 ? 25.467 3.107 -20.876 1.00 90.94 185 ALA A C 1
ATOM 1507 O O . ALA A 1 185 ? 25.407 2.815 -22.070 1.00 90.94 185 ALA A O 1
ATOM 1508 N N . ILE A 1 186 ? 24.570 2.670 -19.986 1.00 88.06 186 ILE A N 1
ATOM 1509 C CA . ILE A 1 186 ? 23.423 1.814 -20.309 1.00 88.06 186 ILE A CA 1
ATOM 1510 C C . ILE A 1 186 ? 22.194 2.660 -20.648 1.00 88.06 186 ILE A C 1
ATOM 1512 O O . ILE A 1 186 ? 21.525 2.411 -21.650 1.00 88.06 186 ILE A O 1
ATOM 1516 N N . TYR A 1 187 ? 21.874 3.654 -19.814 1.00 87.75 187 TYR A N 1
ATOM 1517 C CA . TYR A 1 187 ? 20.598 4.368 -19.916 1.00 87.75 187 T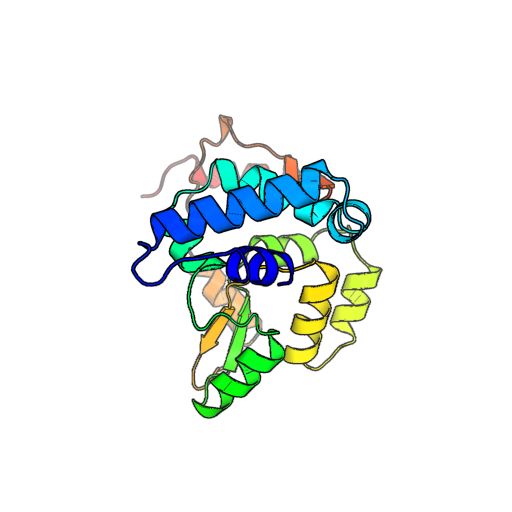YR A CA 1
ATOM 1518 C C . TYR A 1 187 ? 20.610 5.500 -20.945 1.00 87.75 187 TYR A C 1
ATOM 1520 O O . TYR A 1 187 ? 19.601 5.702 -21.622 1.00 87.75 187 TYR A O 1
ATOM 1528 N N . ARG A 1 188 ? 21.739 6.198 -21.131 1.00 89.00 188 ARG A N 1
ATOM 1529 C CA . ARG A 1 188 ? 21.830 7.333 -22.063 1.00 89.00 188 ARG A CA 1
ATOM 1530 C C . ARG A 1 188 ? 21.461 6.958 -23.509 1.00 89.00 188 ARG A C 1
ATOM 1532 O O . ARG A 1 188 ? 20.625 7.660 -24.076 1.00 89.00 188 ARG A O 1
ATOM 1539 N N . PRO A 1 189 ? 21.955 5.845 -24.093 1.00 88.06 189 PRO A N 1
ATOM 1540 C CA . PRO A 1 189 ? 21.579 5.454 -25.455 1.00 88.06 189 PRO A CA 1
ATOM 1541 C C . PRO A 1 189 ? 20.076 5.194 -25.629 1.00 88.06 189 PRO A C 1
ATOM 1543 O O . PRO A 1 189 ? 19.507 5.523 -26.669 1.00 88.06 189 PRO A O 1
ATOM 1546 N N . MET A 1 190 ? 19.416 4.627 -24.611 1.00 84.69 190 MET A N 1
ATOM 1547 C CA . MET A 1 190 ? 17.971 4.363 -24.647 1.00 84.69 190 MET A CA 1
ATOM 1548 C C . MET A 1 190 ? 17.151 5.657 -24.627 1.00 84.69 190 MET A C 1
ATOM 1550 O O . MET A 1 190 ? 16.110 5.737 -25.281 1.00 84.69 190 MET A O 1
ATOM 1554 N N . ILE A 1 191 ? 17.624 6.662 -23.887 1.00 86.88 191 ILE A N 1
ATOM 1555 C CA . ILE A 1 191 ? 16.991 7.980 -23.781 1.00 86.88 191 ILE A CA 1
ATOM 1556 C C . ILE A 1 191 ? 17.163 8.750 -25.094 1.00 86.88 191 ILE A C 1
ATOM 1558 O O . ILE A 1 191 ? 16.176 9.209 -25.671 1.00 86.88 191 ILE A O 1
ATOM 1562 N N . ASP A 1 192 ? 18.394 8.831 -25.605 1.00 83.56 192 ASP A N 1
ATOM 1563 C CA . ASP A 1 192 ? 18.714 9.580 -26.824 1.00 83.56 192 ASP A CA 1
ATOM 1564 C C . ASP A 1 192 ? 17.982 9.006 -28.054 1.00 83.56 192 ASP A C 1
ATOM 1566 O O . ASP A 1 192 ? 17.489 9.763 -28.890 1.00 83.56 192 ASP A O 1
ATOM 1570 N N . CYS A 1 193 ? 17.808 7.679 -28.133 1.00 77.25 193 CYS A N 1
ATOM 1571 C CA . CYS A 1 193 ? 17.031 7.027 -29.196 1.00 77.25 193 CYS A CA 1
ATOM 1572 C C . CYS A 1 193 ? 15.562 7.494 -29.246 1.00 77.25 193 CYS A C 1
ATOM 1574 O O . CYS A 1 193 ? 14.948 7.472 -30.312 1.00 77.25 193 CYS A O 1
ATOM 1576 N N . ARG A 1 194 ? 14.999 7.948 -28.120 1.00 68.62 194 ARG A N 1
ATOM 1577 C CA . ARG A 1 194 ? 13.601 8.403 -28.022 1.00 68.62 194 ARG A CA 1
ATOM 1578 C C . ARG A 1 194 ? 13.417 9.914 -28.037 1.00 68.62 194 ARG A C 1
ATOM 1580 O O . ARG A 1 194 ? 12.294 10.373 -28.227 1.00 68.62 194 ARG A O 1
ATOM 1587 N N . ALA A 1 195 ? 14.499 10.677 -27.906 1.00 60.19 195 ALA A N 1
ATOM 1588 C CA . ALA A 1 195 ? 14.500 12.131 -28.046 1.00 60.19 195 ALA A CA 1
ATOM 1589 C C . ALA A 1 195 ? 14.170 12.601 -29.481 1.00 60.19 195 ALA A C 1
ATOM 1591 O O . ALA A 1 195 ? 13.796 13.752 -29.682 1.00 60.19 195 ALA A O 1
ATOM 1592 N N . GLY A 1 196 ? 14.286 11.713 -30.477 1.00 58.25 196 GLY A N 1
ATOM 1593 C CA . GLY A 1 196 ? 14.027 12.003 -31.894 1.00 58.25 196 GLY A CA 1
ATOM 1594 C C . GLY A 1 196 ? 12.551 12.076 -32.311 1.00 58.25 196 GLY A C 1
ATOM 1595 O O . GLY A 1 196 ? 12.286 12.321 -33.485 1.00 58.25 196 GLY A O 1
ATOM 1596 N N . GLY A 1 197 ? 11.605 11.884 -31.383 1.00 55.78 197 GLY A N 1
ATOM 1597 C CA . GLY A 1 197 ? 10.167 11.830 -31.674 1.00 55.78 197 GLY A CA 1
ATOM 1598 C C . GLY A 1 197 ? 9.707 10.486 -32.257 1.00 55.78 197 GLY A C 1
ATOM 1599 O O . GLY A 1 197 ? 10.499 9.703 -32.777 1.00 55.78 197 GLY A O 1
ATOM 1600 N N . TRP A 1 198 ? 8.409 10.201 -32.130 1.00 52.56 198 TRP A N 1
ATOM 1601 C CA . TRP A 1 198 ? 7.753 9.100 -32.844 1.00 52.56 198 TRP A CA 1
ATOM 1602 C C . TRP A 1 198 ? 7.452 9.523 -34.294 1.00 52.56 198 TRP A C 1
ATOM 1604 O O . TRP A 1 198 ? 7.232 10.716 -34.517 1.00 52.56 198 TRP A O 1
ATOM 1614 N N . PRO A 1 199 ? 7.404 8.600 -35.273 1.00 48.00 199 PRO A N 1
ATOM 1615 C CA . PRO A 1 199 ? 6.571 8.816 -36.454 1.00 48.00 199 PRO A CA 1
ATOM 1616 C C . PRO A 1 199 ? 5.087 8.957 -36.080 1.00 48.00 199 PRO A C 1
ATOM 1618 O O . PRO A 1 199 ? 4.662 8.345 -35.071 1.00 48.00 199 PRO A O 1
#

Sequence (199 aa):
MPLRTLMWQALSQAGDSSLQRIESGMAFAKRLEAMQSRYFVENPTVKADLAAMVDDSRNYLTHEYFNHNWQPFYQSEVVEQLAEAKLSYVVSGDIDDRFYNNFKLMQEPLQILTDVPDTTRRETIRGFMFNTRFRRDLFVKGAVKFLALEQVEQLSHTYFALIIDPAEMSYEVALVGCAIQLDQAIYRPMIDCRAGGWP

Secondary structure (DSSP, 8-state):
-HHHHHHHTS---TT--HHHHHHHHHHHHHHHHHTT-HHHHH-HHHHHHHHHTTTS-HHHHHHHHS-SS-----HHHHHHHHHHTTEEEEEES-HHHHHHHHSGGGHHHHHHHHH---HHHHHHHHHHHTT-S---EEEEES--PPPHHHHHHHHHT------S-GGG--SEEEETTEEEE--HHHHHHHHHTTTT---

Solvent-accessible surface area (backbone atoms only — not comparable to full-atom values): 12334 Å² total; per-residue (Å²): 110,72,69,43,52,53,26,67,68,32,91,68,60,94,85,60,50,73,66,56,41,50,54,42,8,52,53,46,50,51,53,46,47,74,67,59,36,64,69,46,64,79,33,58,67,58,50,53,51,60,57,54,55,71,78,51,55,70,67,56,49,39,65,73,58,62,44,90,89,75,78,91,71,55,62,49,58,52,48,56,61,39,39,79,78,50,34,41,84,74,48,68,67,47,62,66,66,57,54,56,71,78,44,88,86,42,66,66,62,51,47,56,44,65,73,40,82,51,65,56,62,30,54,39,54,45,34,63,78,67,64,56,85,74,84,47,72,43,66,38,67,78,79,77,82,74,53,74,66,54,49,54,52,55,53,73,73,54,85,84,80,81,91,64,60,79,92,75,62,73,52,63,48,80,50,95,94,49,72,43,80,55,60,56,88,67,50,47,62,62,49,60,69,54,72,75,61,81,134

pLDDT: mean 85.65, std 10.45, range [48.0, 96.75]

Nearest PDB structures (foldseek):
  5dnk-assembly1_B  TM=7.584E-01  e=2.911E-04  Rickettsia prowazekii str. Madrid E
  5doo-assembly1_B  TM=7.628E-01  e=3.427E-03  Rickettsia typhi str. Wilmington
  5dpl-assembly1_A  TM=6.429E-01  e=1.191E-03  Rickettsia typhi str. Wilmington
  8hkr-assembly1_B  TM=5.520E-01  e=1.651E-01  Mycobacterium tuberculosis H37Rv
  8hkr-assembly1_A  TM=5.357E-01  e=2.800E-01  Mycobacterium tuberculosis H37Rv